Protein AF-A0A6A5AQM8-F1 (afdb_monomer)

pLDDT: mean 71.81, std 17.39, range [34.72, 94.75]

Sequence (211 aa):
MRTEHDVWDELRQCVAFFDLRGITDEDVEDILSQKFQMLNAGHKDETYNCLDVLPTARLERTASCFTSVLKLIQKNPSKSNIFWETLSGAIDERVMHRTILATLDLCMSKVSALAKVDGSTPTDAQSPLSKGLLAANIYLMWLHVPGGSAYSVFMPFVYQDALWVLLGWAKFMYAPVLDELASTSAGRSGQTKRKQAKASTTRVLSTELAT

Mean predicted aligned error: 13.09 Å

Secondary structure (DSSP, 8-state):
---HHHHHHHHHHHHHTT--TT--HHHHHHHHHHTTTSS-HHHHHHHHHHHHHS-HHHHHHHHHHHHHHHHHHHH-GGGHHHHHHHHHSSS-HHHHHHHHHHHHHHHHHHHHHHHHHSSS---STTSHHHHHHHHHHHHHHHHTS-STTHHHH--HHHHHHHHHHHHHHHHHHHHHHHHHHHHHHHTTS----------------------

Radius of gyration: 24.9 Å; Cα contacts (8 Å, |Δi|>4): 175; chains: 1; bounding box: 83×53×54 Å

InterPro domains:
  IPR060186 Condensin-2 complex subunit D3-like, N-terminal domain [PF26777] (66-172)

Organism: Aphanomyces astaci (NCBI:txid112090)

Structure (mmCIF, N/CA/C/O backbone):
data_AF-A0A6A5AQM8-F1
#
_entry.id   AF-A0A6A5AQM8-F1
#
loop_
_atom_site.group_PDB
_atom_site.id
_atom_site.type_symbol
_atom_site.label_atom_id
_atom_site.label_alt_id
_atom_site.label_comp_id
_atom_site.label_asym_id
_atom_site.label_entity_id
_atom_site.label_seq_id
_atom_site.pdbx_PDB_ins_code
_atom_site.Cartn_x
_atom_site.Cartn_y
_atom_site.Cartn_z
_atom_site.occupancy
_atom_site.B_iso_or_equiv
_atom_site.auth_seq_id
_atom_site.auth_comp_id
_atom_site.auth_asym_id
_atom_site.auth_atom_id
_atom_site.pdbx_PDB_model_num
ATOM 1 N N . MET A 1 1 ? -23.853 10.575 4.528 1.00 53.88 1 MET A N 1
ATOM 2 C CA . MET A 1 1 ? -22.697 10.574 5.454 1.00 53.88 1 MET A CA 1
ATOM 3 C C . MET A 1 1 ? -22.392 9.124 5.779 1.00 53.88 1 MET A C 1
ATOM 5 O O . MET A 1 1 ? -23.324 8.444 6.180 1.00 53.88 1 MET A O 1
ATOM 9 N N . ARG A 1 2 ? -21.161 8.641 5.563 1.00 67.50 2 ARG A N 1
ATOM 10 C CA . ARG A 1 2 ? -20.752 7.329 6.096 1.00 67.50 2 ARG A CA 1
ATOM 11 C C . ARG A 1 2 ? -20.742 7.404 7.618 1.00 67.50 2 ARG A C 1
ATOM 13 O O . ARG A 1 2 ? -20.259 8.398 8.166 1.00 67.50 2 ARG A O 1
ATOM 20 N N . THR A 1 3 ? -21.298 6.397 8.273 1.00 85.50 3 THR A N 1
ATOM 21 C CA . THR A 1 3 ? -21.219 6.264 9.725 1.00 85.50 3 THR A CA 1
ATOM 22 C C . THR A 1 3 ? -19.831 5.761 10.123 1.00 85.50 3 THR A C 1
ATOM 24 O O . THR A 1 3 ? -19.076 5.254 9.296 1.00 85.50 3 THR A O 1
ATOM 27 N N . GLU A 1 4 ? -19.460 5.930 11.392 1.00 87.19 4 GLU A N 1
ATOM 28 C CA . GLU A 1 4 ? -18.190 5.406 11.910 1.00 87.19 4 GLU A CA 1
ATOM 29 C C . GLU A 1 4 ? -18.099 3.880 11.747 1.00 87.19 4 GLU A C 1
ATOM 31 O O . GLU A 1 4 ? -17.051 3.364 11.371 1.00 87.19 4 GLU A O 1
ATOM 36 N N . HIS A 1 5 ? -19.213 3.176 11.961 1.00 88.00 5 HIS A N 1
ATOM 37 C CA . HIS A 1 5 ? -19.309 1.728 11.793 1.00 88.00 5 HIS A CA 1
ATOM 38 C C . HIS A 1 5 ? -18.990 1.293 10.354 1.00 88.00 5 HIS A C 1
ATOM 40 O O . HIS A 1 5 ? -18.171 0.397 10.160 1.00 88.00 5 HIS A O 1
ATOM 46 N N . ASP A 1 6 ? -19.524 2.014 9.358 1.00 90.69 6 ASP A N 1
ATOM 47 C CA . ASP A 1 6 ? -19.287 1.724 7.937 1.00 90.69 6 ASP A CA 1
ATOM 48 C C . ASP A 1 6 ? -17.798 1.795 7.560 1.00 90.69 6 ASP A C 1
ATOM 50 O O . ASP A 1 6 ? -17.342 1.064 6.683 1.00 90.69 6 ASP A O 1
ATOM 54 N N . VAL A 1 7 ? -17.028 2.686 8.200 1.00 91.31 7 VAL A N 1
ATOM 55 C CA . VAL A 1 7 ? -15.591 2.850 7.920 1.00 91.31 7 VAL A CA 1
ATOM 56 C C . VAL A 1 7 ? -14.794 1.646 8.420 1.00 91.31 7 VAL A C 1
ATOM 58 O O . VAL A 1 7 ? -13.892 1.177 7.728 1.00 91.31 7 VAL A O 1
ATOM 61 N N . TRP A 1 8 ? -15.128 1.122 9.599 1.00 90.81 8 TRP A N 1
ATOM 62 C CA . TRP A 1 8 ? -14.450 -0.047 10.161 1.00 90.81 8 TRP A CA 1
ATOM 63 C C . TRP A 1 8 ? -14.809 -1.338 9.421 1.00 90.81 8 TRP A C 1
ATOM 65 O O . TRP A 1 8 ? -13.937 -2.175 9.187 1.00 90.81 8 TRP A O 1
ATOM 75 N N . ASP A 1 9 ? -16.059 -1.482 8.982 1.00 89.88 9 ASP A N 1
ATOM 76 C CA . ASP A 1 9 ? -16.462 -2.614 8.145 1.00 89.88 9 ASP A CA 1
ATOM 77 C C . ASP A 1 9 ? -15.830 -2.557 6.754 1.00 89.88 9 ASP A C 1
ATOM 79 O O . ASP A 1 9 ? -15.407 -3.583 6.217 1.00 89.88 9 ASP A O 1
ATOM 83 N N . GLU A 1 10 ? -15.690 -1.362 6.176 1.00 90.44 10 GLU A N 1
ATOM 84 C CA . GLU A 1 10 ? -14.943 -1.205 4.933 1.00 90.44 10 GLU A CA 1
ATOM 85 C C . GLU A 1 10 ? -13.460 -1.538 5.110 1.00 90.44 10 GLU A C 1
ATOM 87 O O . GLU A 1 10 ? -12.887 -2.166 4.219 1.00 90.44 10 GLU A O 1
ATOM 92 N N . LEU A 1 11 ? -12.847 -1.191 6.248 1.00 89.50 11 LEU A N 1
ATOM 93 C CA . LEU A 1 11 ? -11.464 -1.570 6.543 1.00 89.50 11 LEU A CA 1
ATOM 94 C C . LEU A 1 11 ? -11.308 -3.093 6.546 1.00 89.50 11 LEU A C 1
ATOM 96 O O . LEU A 1 11 ? -10.431 -3.600 5.852 1.00 89.50 11 LEU A O 1
ATOM 100 N N . ARG A 1 12 ? -12.193 -3.825 7.237 1.00 87.38 12 ARG A N 1
ATOM 101 C CA . ARG A 1 12 ? -12.196 -5.302 7.235 1.00 87.38 12 ARG A CA 1
ATOM 102 C C . ARG A 1 12 ? -12.275 -5.870 5.823 1.00 87.38 12 ARG A C 1
ATOM 104 O O . ARG A 1 12 ? -11.511 -6.764 5.475 1.00 87.38 12 ARG A O 1
ATOM 111 N N . GLN A 1 13 ? -13.176 -5.332 5.001 1.00 86.75 13 GLN A N 1
ATOM 112 C CA . GLN A 1 13 ? -13.317 -5.760 3.610 1.00 86.75 13 GLN A CA 1
ATOM 113 C C . GLN A 1 13 ? -12.044 -5.481 2.810 1.00 86.75 13 GLN A C 1
ATOM 115 O O . GLN A 1 13 ? -11.553 -6.376 2.134 1.00 86.75 13 GLN A O 1
ATOM 120 N N . CYS A 1 14 ? -11.498 -4.263 2.896 1.00 87.06 14 CYS A N 1
ATOM 121 C CA . CYS A 1 14 ? -10.281 -3.876 2.182 1.00 87.06 14 CYS A CA 1
ATOM 122 C C . CYS A 1 14 ? -9.107 -4.789 2.541 1.00 87.06 14 CYS A C 1
ATOM 124 O O . CYS A 1 14 ? -8.392 -5.234 1.651 1.00 87.06 14 CYS A O 1
ATOM 126 N N . VAL A 1 15 ? -8.952 -5.098 3.827 1.00 80.56 15 VAL A N 1
ATOM 127 C CA . VAL A 1 15 ? -7.886 -5.950 4.363 1.00 80.56 15 VAL A CA 1
ATOM 128 C C . VAL A 1 15 ? -8.019 -7.392 3.874 1.00 80.56 15 VAL A C 1
ATOM 130 O O . VAL A 1 15 ? -7.047 -7.955 3.381 1.00 80.56 15 VAL A O 1
ATOM 133 N N . ALA A 1 16 ? -9.229 -7.957 3.900 1.00 78.31 16 ALA A N 1
ATOM 134 C CA . ALA A 1 16 ? -9.489 -9.316 3.421 1.00 78.31 16 ALA A CA 1
ATOM 135 C C . ALA A 1 16 ? -9.182 -9.519 1.921 1.00 78.31 16 ALA A C 1
ATOM 137 O O . ALA A 1 16 ? -9.061 -10.653 1.463 1.00 78.31 16 ALA A O 1
ATOM 138 N N . PHE A 1 17 ? -9.060 -8.443 1.133 1.00 73.00 17 PHE A N 1
ATOM 139 C CA . PHE A 1 17 ? -8.720 -8.528 -0.291 1.00 73.00 17 PHE A CA 1
ATOM 140 C C . PHE A 1 17 ? -7.223 -8.600 -0.585 1.00 73.00 17 PHE A C 1
ATOM 142 O O . PHE A 1 17 ? -6.876 -8.928 -1.719 1.00 73.00 1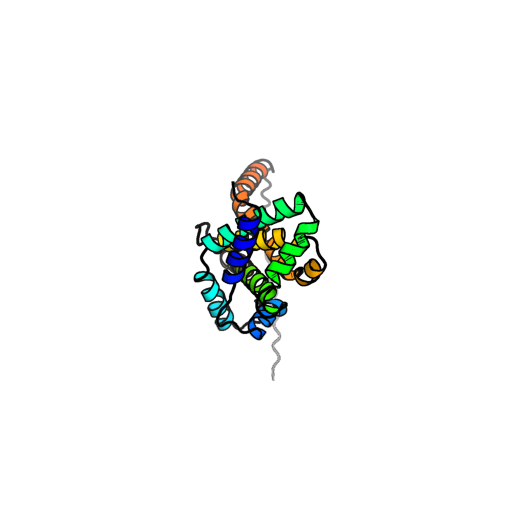7 PHE A O 1
ATOM 149 N N . PHE A 1 18 ? -6.361 -8.292 0.386 1.00 73.31 18 PHE A N 1
ATOM 150 C CA . PHE A 1 18 ? -4.910 -8.445 0.238 1.00 73.31 18 PHE A CA 1
ATOM 151 C C . PHE A 1 18 ? -4.451 -9.894 0.401 1.00 73.31 18 PHE A C 1
ATOM 153 O O . PHE A 1 18 ? -3.261 -10.152 0.349 1.00 73.31 18 PHE A O 1
ATOM 160 N N . ASP A 1 19 ? -5.383 -10.829 0.569 1.00 64.50 19 ASP A N 1
ATOM 161 C CA . ASP A 1 19 ? -5.135 -12.263 0.609 1.00 64.50 19 ASP A CA 1
ATOM 162 C C . ASP A 1 19 ? -4.421 -12.735 -0.672 1.00 64.50 19 ASP A C 1
ATOM 164 O O . ASP A 1 19 ? -5.025 -12.872 -1.744 1.00 64.50 19 ASP A O 1
ATOM 168 N N . LEU A 1 20 ? -3.112 -12.961 -0.550 1.00 62.75 20 LEU A N 1
ATOM 169 C CA . LEU A 1 20 ? -2.244 -13.528 -1.576 1.00 62.75 20 LEU A CA 1
ATOM 170 C C . LEU A 1 20 ? -2.484 -15.044 -1.671 1.00 62.75 20 LEU A C 1
ATOM 172 O O . LEU A 1 20 ? -1.572 -15.840 -1.465 1.00 62.75 20 LEU A O 1
ATOM 176 N N . ARG A 1 21 ? -3.724 -15.473 -1.941 1.00 56.38 21 ARG A N 1
ATOM 177 C CA . ARG A 1 21 ? -4.076 -16.904 -1.970 1.00 56.38 21 ARG A CA 1
ATOM 178 C C . ARG A 1 21 ? -3.141 -17.678 -2.890 1.00 56.38 21 ARG A C 1
ATOM 180 O O . ARG A 1 21 ? -3.080 -17.398 -4.086 1.00 56.38 21 ARG A O 1
ATOM 187 N N . GLY A 1 22 ? -2.485 -18.689 -2.329 1.00 55.34 22 GLY A N 1
ATOM 188 C CA . GLY A 1 22 ? -1.520 -19.532 -3.035 1.00 55.34 22 GLY A CA 1
ATOM 189 C C . GLY A 1 22 ? -0.058 -19.130 -2.832 1.00 55.34 22 GLY A C 1
ATOM 190 O O . GLY A 1 22 ? 0.807 -19.892 -3.245 1.00 55.34 22 GLY A O 1
ATOM 191 N N . ILE A 1 23 ? 0.214 -17.997 -2.177 1.00 62.03 23 ILE A N 1
ATOM 192 C CA . ILE A 1 23 ? 1.541 -17.616 -1.679 1.00 62.03 23 ILE A CA 1
ATOM 193 C C . ILE A 1 23 ? 1.655 -18.131 -0.242 1.00 62.03 23 ILE A C 1
ATOM 195 O O . ILE A 1 23 ? 0.768 -17.882 0.577 1.00 62.03 23 ILE A O 1
ATOM 199 N N . THR A 1 24 ? 2.696 -18.910 0.047 1.00 66.06 24 THR A N 1
ATOM 200 C CA . THR A 1 24 ? 2.913 -19.474 1.386 1.00 66.06 24 THR A CA 1
ATOM 201 C C . THR A 1 24 ? 3.436 -18.409 2.351 1.00 66.06 24 THR A C 1
ATOM 203 O O . THR A 1 24 ? 3.967 -17.381 1.933 1.00 66.06 24 THR A O 1
ATOM 206 N N . ASP A 1 25 ? 3.324 -18.648 3.659 1.00 67.69 25 ASP A N 1
ATOM 207 C CA . ASP A 1 25 ? 3.923 -17.748 4.655 1.00 67.69 25 ASP A CA 1
ATOM 208 C C . ASP A 1 25 ? 5.451 -17.642 4.495 1.00 67.69 25 ASP A C 1
ATOM 210 O O . ASP A 1 25 ? 6.019 -16.584 4.762 1.00 67.69 25 ASP A O 1
ATOM 214 N N . GLU A 1 26 ? 6.104 -18.708 4.015 1.00 69.44 26 GLU A N 1
ATOM 215 C CA . GLU A 1 26 ? 7.532 -18.710 3.673 1.00 69.44 26 GLU A CA 1
ATOM 216 C C . GLU A 1 26 ? 7.818 -17.758 2.506 1.00 69.44 26 GLU A C 1
ATOM 218 O O . GLU A 1 26 ? 8.736 -16.949 2.599 1.00 69.44 26 GLU A O 1
ATOM 223 N N . ASP A 1 27 ? 6.982 -17.758 1.464 1.00 68.38 27 ASP A N 1
ATOM 224 C CA . ASP A 1 27 ? 7.108 -16.824 0.340 1.00 68.38 27 ASP A CA 1
ATOM 225 C C . ASP A 1 27 ? 6.867 -15.370 0.780 1.00 68.38 27 ASP A C 1
ATOM 227 O O . ASP A 1 27 ? 7.559 -14.457 0.334 1.00 68.38 27 ASP A O 1
ATOM 231 N N . VAL A 1 28 ? 5.901 -15.128 1.676 1.00 72.69 28 VAL A N 1
ATOM 232 C CA . VAL A 1 28 ? 5.666 -13.798 2.270 1.00 72.69 28 VAL A CA 1
ATOM 233 C C . VAL A 1 28 ? 6.885 -13.353 3.076 1.00 72.69 28 VAL A C 1
ATOM 235 O O . VAL A 1 28 ? 7.300 -12.195 2.982 1.00 72.69 28 VAL A O 1
ATOM 238 N N . GLU A 1 29 ? 7.479 -14.253 3.859 1.00 72.38 29 GLU A N 1
ATOM 239 C CA . GLU A 1 29 ? 8.695 -13.970 4.615 1.00 72.38 29 GLU A CA 1
ATOM 240 C C . GLU A 1 29 ? 9.891 -13.733 3.689 1.00 72.38 29 GLU A C 1
ATOM 242 O O . GLU A 1 29 ? 10.656 -12.806 3.941 1.00 72.38 29 GLU A O 1
ATOM 247 N N . ASP A 1 30 ? 10.009 -14.460 2.581 1.00 69.19 30 ASP A N 1
ATOM 248 C CA . ASP A 1 30 ? 11.040 -14.256 1.565 1.00 69.19 30 ASP A CA 1
ATOM 249 C C . ASP A 1 30 ? 10.870 -12.932 0.816 1.00 69.19 30 ASP A C 1
ATOM 251 O O . ASP A 1 30 ? 11.853 -12.210 0.627 1.00 69.19 30 ASP A O 1
ATOM 255 N N . ILE A 1 31 ? 9.639 -12.551 0.456 1.00 70.88 31 ILE A N 1
ATOM 256 C CA . ILE A 1 31 ? 9.329 -11.237 -0.128 1.00 70.88 31 ILE A CA 1
ATOM 257 C C . ILE A 1 31 ? 9.796 -10.129 0.821 1.00 70.88 31 ILE A C 1
ATOM 259 O O . ILE A 1 31 ? 10.511 -9.215 0.406 1.00 70.88 31 ILE A O 1
ATOM 263 N N . LEU A 1 32 ? 9.442 -10.239 2.105 1.00 71.00 32 LEU A N 1
ATOM 264 C CA . LEU A 1 32 ? 9.792 -9.246 3.119 1.00 71.00 32 LEU A CA 1
ATOM 265 C C . LEU A 1 32 ? 11.279 -9.299 3.520 1.00 71.00 32 LEU A C 1
ATOM 267 O O . LEU A 1 32 ? 11.834 -8.277 3.907 1.00 71.00 32 LEU A O 1
ATOM 271 N N . SER A 1 33 ? 11.957 -10.444 3.429 1.00 65.81 33 SER A N 1
ATOM 272 C CA . SER A 1 33 ? 13.332 -10.607 3.932 1.00 65.81 33 SER A CA 1
ATOM 273 C C . SER A 1 33 ? 14.399 -10.425 2.862 1.00 65.81 33 SER A C 1
ATOM 275 O O . SER A 1 33 ? 15.464 -9.869 3.140 1.00 65.81 33 SER A O 1
ATOM 277 N N . GLN A 1 34 ? 14.161 -10.898 1.639 1.00 55.75 34 GLN A N 1
ATOM 278 C CA . GLN A 1 34 ? 15.241 -11.058 0.666 1.00 55.75 34 GLN A CA 1
ATOM 279 C C . GLN A 1 34 ? 15.478 -9.826 -0.206 1.00 55.75 34 GLN A C 1
ATOM 281 O O . GLN A 1 34 ? 16.526 -9.744 -0.857 1.00 55.75 34 GLN A O 1
ATOM 286 N N . LYS A 1 35 ? 14.544 -8.858 -0.230 1.00 59.53 35 LYS A N 1
ATOM 287 C CA . LYS A 1 35 ? 14.375 -7.931 -1.360 1.00 59.53 35 LYS A CA 1
ATOM 288 C C . LYS A 1 35 ? 14.227 -8.727 -2.666 1.00 59.53 35 LYS A C 1
ATOM 290 O O . LYS A 1 35 ? 14.854 -9.750 -2.915 1.00 59.53 35 LYS A O 1
ATOM 295 N N . PHE A 1 36 ? 13.509 -8.170 -3.621 1.00 51.06 36 PHE A N 1
ATOM 296 C CA . PHE A 1 36 ? 13.411 -8.675 -4.995 1.00 51.06 36 PHE A CA 1
ATOM 297 C C . PHE A 1 36 ? 14.731 -9.036 -5.728 1.00 51.06 36 PHE A C 1
ATOM 299 O O . PHE A 1 36 ? 14.696 -9.453 -6.885 1.00 51.06 36 PHE A O 1
ATOM 306 N N . GLN A 1 37 ? 15.917 -8.821 -5.151 1.00 48.69 37 GLN A N 1
ATOM 307 C CA . GLN A 1 37 ? 17.212 -9.014 -5.802 1.00 48.69 37 GLN A CA 1
ATOM 308 C C . GLN A 1 37 ? 17.688 -10.470 -5.823 1.00 48.69 37 GLN A C 1
ATOM 310 O O . GLN A 1 37 ? 18.311 -10.848 -6.813 1.00 48.69 37 GLN A O 1
ATOM 315 N N . MET A 1 38 ? 17.350 -11.274 -4.811 1.00 45.38 38 MET A N 1
ATOM 316 C CA . MET A 1 38 ? 17.853 -12.649 -4.653 1.00 45.38 38 MET A CA 1
ATOM 317 C C . MET A 1 38 ? 16.974 -13.727 -5.299 1.00 45.38 38 MET A C 1
ATOM 319 O O . MET A 1 38 ? 17.449 -14.835 -5.535 1.00 45.38 38 MET A O 1
ATOM 323 N N . LEU A 1 39 ? 15.718 -13.408 -5.627 1.00 51.31 39 LEU A N 1
ATOM 324 C CA . LEU A 1 39 ? 14.836 -14.330 -6.341 1.00 51.31 39 LEU A CA 1
ATOM 325 C C . LEU A 1 39 ? 15.381 -14.607 -7.751 1.00 51.31 39 LEU A C 1
ATOM 327 O O . LEU A 1 39 ? 15.857 -13.701 -8.439 1.00 51.31 39 LEU A O 1
ATOM 331 N N . ASN A 1 40 ? 15.290 -15.852 -8.215 1.00 54.06 40 ASN A N 1
ATOM 332 C CA . ASN A 1 40 ? 15.582 -16.181 -9.612 1.00 54.06 40 ASN A CA 1
ATOM 333 C C . ASN A 1 40 ? 14.567 -15.495 -10.544 1.00 54.06 40 ASN A C 1
ATOM 335 O O . ASN A 1 40 ? 13.424 -15.264 -10.156 1.00 54.06 40 ASN A O 1
ATOM 339 N N . ALA A 1 41 ? 14.972 -15.180 -11.779 1.00 58.88 41 ALA A N 1
ATOM 340 C CA . ALA A 1 41 ? 14.156 -14.407 -12.726 1.00 58.88 41 ALA A CA 1
ATOM 341 C C . ALA A 1 41 ? 12.732 -14.971 -12.927 1.00 58.88 41 ALA A C 1
ATOM 343 O O . ALA A 1 41 ? 11.782 -14.199 -12.922 1.00 58.88 41 ALA A O 1
ATOM 344 N N . GLY A 1 42 ? 12.574 -16.301 -12.986 1.00 57.19 42 GLY A N 1
ATOM 345 C CA . GLY A 1 42 ? 11.259 -16.948 -13.115 1.00 57.19 42 GLY A CA 1
ATOM 346 C C . GLY A 1 42 ? 10.315 -16.683 -11.936 1.00 57.19 42 GLY A C 1
ATOM 347 O O . GLY A 1 42 ? 9.156 -16.344 -12.146 1.00 57.19 42 GLY A O 1
ATOM 348 N N . HIS A 1 43 ? 10.823 -16.719 -10.699 1.00 62.19 43 HIS A N 1
ATOM 349 C CA . HIS A 1 43 ? 10.015 -16.413 -9.513 1.00 62.19 43 HIS A CA 1
ATOM 350 C C . HIS A 1 43 ? 9.620 -14.932 -9.452 1.00 62.19 43 HIS A C 1
ATOM 352 O O . HIS A 1 43 ? 8.547 -14.603 -8.952 1.00 62.19 43 HIS A O 1
ATOM 358 N N . LYS A 1 44 ? 10.450 -14.021 -9.986 1.00 64.31 44 LYS A N 1
ATOM 359 C CA . LYS A 1 44 ? 10.088 -12.596 -10.077 1.00 64.31 44 LYS A CA 1
ATOM 360 C C . LYS A 1 44 ? 8.901 -12.389 -11.012 1.00 64.31 44 LYS A C 1
ATOM 362 O O . LYS A 1 44 ? 7.987 -11.655 -10.651 1.00 64.31 44 LYS A O 1
ATOM 367 N N . ASP A 1 45 ? 8.901 -13.050 -12.166 1.00 64.88 45 ASP A N 1
ATOM 368 C CA . ASP A 1 45 ? 7.818 -12.941 -13.146 1.00 64.88 45 ASP A CA 1
ATOM 369 C C . ASP A 1 45 ? 6.509 -13.528 -12.606 1.00 64.88 45 ASP A C 1
ATOM 371 O O . ASP A 1 45 ? 5.468 -12.880 -12.691 1.00 64.88 45 ASP A O 1
ATOM 375 N N . GLU A 1 46 ? 6.551 -14.698 -11.962 1.00 65.06 46 GLU A N 1
ATOM 376 C CA . GLU A 1 46 ? 5.380 -15.298 -11.304 1.00 65.06 46 GLU A CA 1
ATOM 377 C C . GLU A 1 46 ? 4.814 -14.394 -10.204 1.00 65.06 46 GLU A C 1
ATOM 379 O O . GLU A 1 46 ? 3.611 -14.125 -10.168 1.00 65.06 46 GLU A O 1
ATOM 384 N N . THR A 1 47 ? 5.688 -13.834 -9.368 1.00 66.50 47 THR A N 1
ATOM 385 C CA . THR A 1 47 ? 5.289 -12.916 -8.295 1.00 66.50 47 THR A CA 1
ATOM 386 C C . THR A 1 47 ? 4.694 -11.617 -8.852 1.00 66.50 47 THR A C 1
ATOM 388 O O . THR A 1 47 ? 3.709 -11.095 -8.324 1.00 66.50 47 THR A O 1
ATOM 391 N N . TYR A 1 48 ? 5.235 -11.087 -9.954 1.00 69.62 48 TYR A N 1
ATOM 392 C CA . TYR A 1 48 ? 4.682 -9.903 -10.615 1.00 69.62 48 TYR A CA 1
ATOM 393 C C . TYR A 1 48 ? 3.378 -10.179 -11.369 1.00 69.62 48 TYR A C 1
ATOM 395 O O . TYR A 1 48 ? 2.537 -9.277 -11.430 1.00 69.62 48 TYR A O 1
ATOM 403 N N . ASN A 1 49 ? 3.170 -11.389 -11.892 1.00 70.06 49 ASN A N 1
ATOM 404 C CA . ASN A 1 49 ? 1.916 -11.786 -12.537 1.00 70.06 49 ASN A CA 1
ATOM 405 C C . ASN A 1 49 ? 0.743 -11.736 -11.547 1.00 70.06 49 ASN A C 1
ATOM 407 O O . ASN A 1 49 ? -0.353 -11.300 -11.905 1.00 70.06 49 ASN A O 1
ATOM 411 N N . CYS A 1 50 ? 0.978 -12.078 -10.277 1.00 66.81 50 CYS A N 1
ATOM 412 C CA . CYS A 1 50 ? -0.019 -11.925 -9.214 1.00 66.81 50 CYS A CA 1
ATOM 413 C C . CYS A 1 50 ? -0.484 -10.463 -9.051 1.00 66.81 50 CYS A C 1
ATOM 415 O O . CYS A 1 50 ? -1.659 -10.206 -8.779 1.00 66.81 50 CYS A O 1
ATOM 417 N N . LEU A 1 51 ? 0.400 -9.484 -9.280 1.00 69.69 51 LEU A N 1
ATOM 418 C CA . LEU A 1 51 ? 0.053 -8.058 -9.214 1.00 69.69 51 LEU A CA 1
ATOM 419 C C . LEU A 1 51 ? -0.753 -7.570 -10.416 1.00 69.69 51 LEU A C 1
ATOM 421 O O . LEU A 1 51 ? -1.494 -6.590 -10.303 1.00 69.69 51 LEU A O 1
ATOM 425 N N . ASP A 1 52 ? -0.616 -8.213 -11.572 1.00 68.50 52 ASP A N 1
ATOM 426 C CA . ASP A 1 52 ? -1.411 -7.853 -12.748 1.00 68.50 52 ASP A CA 1
ATOM 427 C C . ASP A 1 52 ? -2.879 -8.244 -12.555 1.00 68.50 52 ASP A C 1
ATOM 429 O O . ASP A 1 52 ? -3.772 -7.508 -12.979 1.00 68.50 52 ASP A O 1
ATOM 433 N N . VAL A 1 53 ? -3.132 -9.303 -11.779 1.00 70.75 53 VAL A N 1
ATOM 434 C CA . VAL A 1 53 ? -4.474 -9.705 -11.335 1.00 70.75 53 VAL A CA 1
ATOM 435 C C . VAL A 1 53 ? -5.046 -8.755 -10.272 1.00 70.75 53 VAL A C 1
ATOM 437 O O . VAL A 1 53 ? -6.267 -8.630 -10.165 1.00 70.75 53 VAL A O 1
ATOM 440 N N . LEU A 1 54 ? -4.204 -8.044 -9.507 1.00 77.38 54 LEU A N 1
ATOM 441 C CA . LEU A 1 54 ? -4.648 -7.074 -8.500 1.00 77.38 54 LEU A CA 1
ATOM 442 C C . LEU A 1 54 ? -5.230 -5.812 -9.173 1.00 77.38 54 LEU A C 1
ATOM 444 O O . LEU A 1 54 ? -4.474 -5.026 -9.754 1.00 77.38 54 LEU A O 1
ATOM 448 N N . PRO A 1 55 ? -6.547 -5.542 -9.080 1.00 81.75 55 PRO A N 1
ATOM 449 C CA . PRO A 1 55 ? -7.146 -4.399 -9.765 1.00 81.75 55 PRO A CA 1
ATOM 450 C C . PRO A 1 55 ? -6.791 -3.072 -9.080 1.00 81.75 55 PRO A C 1
ATOM 452 O O . PRO A 1 55 ? -6.973 -2.944 -7.867 1.00 81.75 55 PRO A O 1
ATOM 455 N N . THR A 1 56 ? -6.402 -2.046 -9.849 1.00 84.00 56 THR A N 1
ATOM 456 C CA . THR A 1 56 ? -6.093 -0.700 -9.314 1.00 84.00 56 THR A CA 1
ATOM 457 C C . THR A 1 56 ? -7.233 -0.124 -8.470 1.00 84.00 56 THR A C 1
ATOM 459 O O . THR A 1 56 ? -6.989 0.397 -7.386 1.00 84.00 56 THR A O 1
ATOM 462 N N . ALA A 1 57 ? -8.488 -0.312 -8.893 1.00 85.81 57 ALA A N 1
ATOM 463 C CA . ALA A 1 57 ? -9.669 0.155 -8.161 1.00 85.81 57 ALA A CA 1
ATOM 464 C C . ALA A 1 57 ? -9.744 -0.371 -6.713 1.00 85.81 57 ALA A C 1
ATOM 466 O O . ALA A 1 57 ? -10.327 0.270 -5.837 1.00 85.81 57 ALA A O 1
ATOM 467 N N . ARG A 1 58 ? -9.142 -1.537 -6.430 1.00 84.81 58 ARG A N 1
ATOM 468 C CA . ARG A 1 58 ? -9.057 -2.057 -5.059 1.00 84.81 58 ARG A CA 1
ATOM 469 C C . ARG A 1 58 ? -8.063 -1.263 -4.223 1.00 84.81 58 ARG A C 1
ATOM 471 O O . ARG A 1 58 ? -8.395 -0.894 -3.103 1.00 84.81 58 ARG A O 1
ATOM 478 N N . LEU A 1 59 ? -6.890 -0.953 -4.774 1.00 88.50 59 LEU A N 1
ATOM 479 C CA . LEU A 1 59 ? -5.899 -0.104 -4.110 1.00 88.50 59 LEU A CA 1
ATOM 480 C C . LEU A 1 59 ? -6.455 1.308 -3.865 1.00 88.50 59 LEU A C 1
ATOM 482 O O . LEU A 1 59 ? -6.275 1.853 -2.780 1.00 88.50 59 LEU A O 1
ATOM 486 N N . GLU A 1 60 ? -7.205 1.872 -4.815 1.00 91.00 60 GLU A N 1
ATOM 487 C CA . GLU A 1 60 ? -7.892 3.163 -4.644 1.00 91.00 60 GLU A CA 1
ATOM 488 C C . GLU A 1 60 ? -8.901 3.128 -3.492 1.00 91.00 60 GLU A C 1
ATOM 490 O O . GLU A 1 60 ? -8.910 4.015 -2.630 1.00 91.00 60 GLU A O 1
ATOM 495 N N . ARG A 1 61 ? -9.728 2.075 -3.438 1.00 91.31 61 ARG A N 1
ATOM 496 C CA . ARG A 1 61 ? -10.693 1.879 -2.353 1.00 91.31 61 ARG A CA 1
ATOM 497 C C . ARG A 1 61 ? -9.991 1.750 -1.001 1.00 91.31 61 ARG A C 1
ATOM 499 O O . ARG A 1 61 ? -10.393 2.427 -0.055 1.00 91.31 61 ARG A O 1
ATOM 506 N N . THR A 1 62 ? -8.921 0.959 -0.919 1.00 91.25 62 THR A N 1
ATOM 507 C CA . THR A 1 62 ? -8.122 0.814 0.305 1.00 91.25 62 THR A CA 1
ATOM 508 C C . THR A 1 62 ? -7.503 2.143 0.729 1.00 91.25 62 THR A C 1
ATOM 510 O O . THR A 1 62 ? -7.615 2.517 1.895 1.00 91.25 62 THR A O 1
ATOM 513 N N . ALA A 1 63 ? -6.914 2.905 -0.195 1.00 92.75 63 ALA A N 1
ATOM 514 C CA . ALA A 1 63 ? -6.331 4.211 0.109 1.00 92.75 63 ALA A CA 1
ATOM 515 C C . ALA A 1 63 ? -7.382 5.200 0.655 1.00 92.75 63 ALA A C 1
ATOM 517 O O . ALA A 1 63 ? -7.143 5.894 1.649 1.00 92.75 63 ALA A O 1
ATOM 518 N N . SER A 1 64 ? -8.577 5.226 0.057 1.00 93.62 64 SER A N 1
ATOM 519 C CA . SER A 1 64 ? -9.705 6.038 0.535 1.00 93.62 64 SER A CA 1
ATOM 520 C C . SER A 1 64 ? -10.186 5.607 1.929 1.00 93.62 64 SER A C 1
ATOM 522 O O . SER A 1 64 ? -10.458 6.446 2.800 1.00 93.62 64 SER A O 1
ATOM 524 N N . CYS A 1 65 ? -10.228 4.295 2.178 1.00 92.94 65 CYS A N 1
ATOM 525 C CA . CYS A 1 65 ? -10.567 3.730 3.479 1.00 92.94 65 CYS A CA 1
ATOM 526 C C . CYS A 1 65 ? -9.541 4.131 4.551 1.00 92.94 65 CYS A C 1
ATOM 528 O O . CYS A 1 65 ? -9.924 4.690 5.578 1.00 92.94 65 CYS A O 1
ATOM 530 N N . PHE A 1 66 ? -8.241 3.947 4.294 1.00 92.44 66 PHE A N 1
ATOM 531 C CA . PHE A 1 66 ? -7.160 4.347 5.207 1.00 92.44 66 PHE A CA 1
ATOM 532 C C . PHE A 1 66 ? -7.187 5.851 5.504 1.00 92.44 66 PHE A C 1
ATOM 534 O O . PHE A 1 66 ? -7.054 6.255 6.657 1.00 92.44 66 PHE A O 1
ATOM 541 N N . THR A 1 67 ? -7.469 6.685 4.499 1.00 94.75 67 THR A N 1
ATOM 542 C CA . THR A 1 67 ? -7.661 8.132 4.693 1.00 94.75 67 THR A CA 1
ATOM 543 C C . THR A 1 67 ? -8.815 8.422 5.658 1.00 94.75 67 THR A C 1
ATOM 545 O O . THR A 1 67 ? -8.717 9.293 6.525 1.00 94.75 67 THR A O 1
ATOM 548 N N . SER A 1 68 ? -9.933 7.707 5.512 1.00 94.69 68 SER A N 1
ATOM 549 C CA . SER A 1 68 ? -11.113 7.870 6.369 1.00 94.69 68 SER A CA 1
ATOM 550 C C . SER A 1 68 ? -10.833 7.421 7.803 1.00 94.69 68 SER A C 1
ATOM 552 O O . SER A 1 68 ? -11.182 8.134 8.744 1.00 94.69 68 SER A O 1
ATOM 554 N N . VAL A 1 69 ? -10.136 6.295 7.969 1.00 93.81 69 VAL A N 1
ATOM 555 C CA . VAL A 1 69 ? -9.674 5.785 9.266 1.00 93.81 69 VAL A CA 1
ATOM 556 C C . VAL A 1 69 ? -8.733 6.780 9.943 1.00 93.81 69 VAL A C 1
ATOM 558 O O . VAL A 1 69 ? -8.964 7.150 11.093 1.00 93.81 69 VAL A O 1
ATOM 561 N N . LEU A 1 70 ? -7.719 7.285 9.237 1.00 93.38 70 LEU A N 1
ATOM 562 C CA . LEU A 1 70 ? -6.791 8.270 9.792 1.00 93.38 70 LEU A CA 1
ATOM 563 C C . LEU A 1 70 ? -7.509 9.532 10.264 1.00 93.38 70 LEU A C 1
ATOM 565 O O . LEU A 1 70 ? -7.208 10.030 11.343 1.00 93.38 70 LEU A O 1
ATOM 569 N N . LYS A 1 71 ? -8.508 10.021 9.520 1.00 94.50 71 LYS A N 1
ATOM 570 C CA . LYS A 1 71 ? -9.335 11.159 9.959 1.00 94.50 71 LYS A CA 1
ATOM 571 C C . LYS A 1 71 ? -10.101 10.862 11.250 1.00 94.50 71 LYS A C 1
ATOM 573 O O . LYS A 1 71 ? -10.283 11.766 12.064 1.00 94.50 71 LYS A O 1
ATOM 578 N N . LEU A 1 72 ? -10.573 9.629 11.447 1.00 94.06 72 LEU A N 1
ATOM 579 C CA . LEU A 1 72 ? -11.226 9.222 12.695 1.00 94.06 72 LEU A CA 1
ATOM 580 C C . LEU A 1 72 ? -10.230 9.171 13.857 1.00 94.06 72 LEU A C 1
ATOM 582 O O . LEU A 1 72 ? -10.541 9.675 14.935 1.00 94.06 72 LEU A O 1
ATOM 586 N N . ILE A 1 73 ? -9.036 8.625 13.628 1.00 93.88 73 ILE A N 1
ATOM 587 C CA . ILE A 1 73 ? -7.965 8.533 14.629 1.00 93.88 73 ILE A CA 1
ATOM 588 C C . ILE A 1 73 ? -7.439 9.924 15.001 1.00 93.88 73 ILE A C 1
ATOM 590 O O . ILE A 1 73 ? -7.266 10.221 16.176 1.00 93.88 73 ILE A O 1
ATOM 594 N N . GLN A 1 74 ? -7.260 10.824 14.034 1.00 92.94 74 GLN A N 1
ATOM 595 C CA . GLN A 1 74 ? -6.872 12.215 14.295 1.00 92.94 74 GLN A CA 1
ATOM 596 C C . GLN A 1 74 ? -7.892 12.946 15.178 1.00 92.94 74 GLN A C 1
ATOM 598 O O . GLN A 1 74 ? -7.512 13.760 16.015 1.00 92.94 74 GLN A O 1
ATOM 603 N N . LYS A 1 75 ? -9.190 12.652 15.010 1.00 94.00 75 LYS A N 1
ATOM 604 C CA . LYS A 1 75 ? -10.258 13.205 15.859 1.00 94.00 75 LYS A CA 1
ATOM 605 C C . LYS A 1 75 ? -10.317 12.552 17.236 1.00 94.00 75 LYS A C 1
ATOM 607 O O . LYS A 1 75 ? -10.691 13.212 18.199 1.00 94.00 75 LYS A O 1
ATOM 612 N N . ASN A 1 76 ? -10.014 11.261 17.325 1.00 93.19 76 ASN A N 1
ATOM 613 C CA . ASN A 1 76 ? -9.990 10.520 18.577 1.00 93.19 76 ASN A CA 1
ATOM 614 C C . ASN A 1 76 ? -8.870 9.461 18.548 1.00 93.19 76 ASN A C 1
ATOM 616 O O . ASN A 1 76 ? -9.092 8.362 18.029 1.00 93.19 76 ASN A O 1
ATOM 620 N N . PRO A 1 77 ? -7.688 9.769 19.119 1.00 91.94 77 PRO A N 1
ATOM 621 C CA . PRO A 1 77 ? -6.513 8.904 19.033 1.00 91.94 77 PRO A CA 1
ATOM 622 C C . PRO A 1 77 ? -6.702 7.495 19.602 1.00 91.94 77 PRO A C 1
ATOM 624 O O . PRO A 1 77 ? -6.052 6.572 19.122 1.00 91.94 77 PRO A O 1
ATOM 627 N N . SER A 1 78 ? -7.613 7.286 20.563 1.00 91.62 78 SER A N 1
ATOM 628 C CA . SER A 1 78 ? -7.857 5.952 21.142 1.00 91.62 78 SER A CA 1
ATOM 629 C C . SER A 1 78 ? -8.427 4.947 20.136 1.00 91.62 78 SER A C 1
ATOM 631 O O . SER A 1 78 ? -8.318 3.738 20.333 1.00 91.62 78 SER A O 1
ATOM 633 N N . LYS A 1 79 ? -8.984 5.435 19.022 1.00 92.38 79 LYS A N 1
ATOM 634 C CA . LYS A 1 79 ? -9.484 4.607 17.922 1.00 92.38 79 LYS A CA 1
ATOM 635 C C . LYS A 1 79 ? -8.392 3.848 17.177 1.00 92.38 79 LYS A C 1
ATOM 637 O O . LYS A 1 79 ? -8.716 2.945 16.410 1.00 92.38 79 LYS A O 1
ATOM 642 N N . SER A 1 80 ? -7.118 4.182 17.377 1.00 91.38 80 SER A N 1
ATOM 643 C CA . SER A 1 80 ? -6.043 3.397 16.779 1.00 91.38 80 SER A CA 1
ATOM 644 C C . SER A 1 80 ? -6.036 1.951 17.283 1.00 91.38 80 SER A C 1
ATOM 646 O O . SER A 1 80 ? -5.702 1.057 16.516 1.00 91.38 80 SER A O 1
ATOM 648 N N . ASN A 1 81 ? -6.508 1.694 18.508 1.00 89.44 81 ASN A N 1
ATOM 649 C CA . ASN A 1 81 ? -6.676 0.332 19.020 1.00 89.44 81 ASN A CA 1
ATOM 650 C C . ASN A 1 81 ? -7.655 -0.477 18.157 1.00 89.44 81 ASN A C 1
ATOM 652 O O . ASN A 1 81 ? -7.337 -1.595 17.776 1.00 89.44 81 ASN A O 1
ATOM 656 N N . ILE A 1 82 ? -8.780 0.122 17.748 1.00 89.62 82 ILE A N 1
ATOM 657 C CA . ILE A 1 82 ? -9.779 -0.525 16.880 1.00 89.62 82 ILE A CA 1
ATOM 658 C C . ILE A 1 82 ? -9.180 -0.845 15.507 1.00 89.62 82 ILE A C 1
ATOM 660 O O . ILE A 1 82 ? -9.458 -1.897 14.934 1.00 89.62 82 ILE A O 1
ATOM 664 N N . PHE A 1 83 ? -8.340 0.046 14.971 1.00 90.31 83 PHE A N 1
ATOM 665 C CA . PHE A 1 83 ? -7.618 -0.212 13.726 1.00 90.31 83 PHE A CA 1
ATOM 666 C C . PHE A 1 83 ? -6.703 -1.434 13.849 1.00 90.31 83 PHE A C 1
ATOM 668 O O . PHE A 1 83 ? -6.774 -2.335 13.013 1.00 90.31 83 PHE A O 1
ATOM 675 N N . TRP A 1 84 ? -5.883 -1.488 14.902 1.00 86.94 84 TRP A N 1
ATOM 676 C CA . TRP A 1 84 ? -4.967 -2.606 15.131 1.00 86.94 84 TRP A CA 1
ATOM 677 C C . TRP A 1 84 ? -5.717 -3.913 15.406 1.00 86.94 84 TRP A C 1
ATOM 679 O O . TRP A 1 84 ? -5.378 -4.926 14.808 1.00 86.94 84 TRP A O 1
ATOM 689 N N . GLU A 1 85 ? -6.788 -3.884 16.200 1.00 85.69 85 GLU A N 1
ATOM 690 C CA . GLU A 1 85 ? -7.684 -5.030 16.412 1.00 85.69 85 GLU A CA 1
ATOM 691 C C . GLU A 1 85 ? -8.313 -5.514 15.101 1.00 85.69 85 GLU A C 1
ATOM 693 O O . GLU A 1 85 ? -8.378 -6.713 14.843 1.00 85.69 85 GLU A O 1
ATOM 698 N N . THR A 1 86 ? -8.740 -4.589 14.237 1.00 84.00 86 THR A N 1
ATOM 699 C CA . THR A 1 86 ? -9.338 -4.922 12.937 1.00 84.00 86 THR A CA 1
ATOM 700 C C . THR A 1 86 ? -8.344 -5.629 12.022 1.00 84.00 86 THR A C 1
ATOM 702 O O . THR A 1 86 ? -8.715 -6.565 11.317 1.00 84.00 86 THR A O 1
ATOM 705 N N . LEU A 1 87 ? -7.082 -5.207 12.044 1.00 79.25 87 LEU A N 1
ATOM 706 C CA . LEU A 1 87 ? -6.025 -5.838 11.265 1.00 79.25 87 LEU A CA 1
ATOM 707 C C . LEU A 1 87 ? -5.473 -7.126 11.902 1.00 79.25 87 LEU A C 1
ATOM 709 O O . LEU A 1 87 ? -4.863 -7.928 11.206 1.00 79.25 87 LEU A O 1
ATOM 713 N N . SER A 1 88 ? -5.670 -7.339 13.201 1.00 74.12 88 SER A N 1
ATOM 714 C CA . SER A 1 88 ? -5.299 -8.583 13.895 1.00 74.12 88 SER A CA 1
ATOM 715 C C . SER A 1 88 ? -6.422 -9.633 13.890 1.00 74.12 88 SER A C 1
ATOM 717 O O . SER A 1 88 ? -6.196 -10.791 14.226 1.00 74.12 88 SER A O 1
ATOM 719 N N . GLY A 1 89 ? -7.644 -9.244 13.512 1.00 61.31 89 GLY A N 1
ATOM 720 C CA . GLY A 1 89 ? -8.878 -10.002 13.735 1.00 61.31 89 GLY A CA 1
ATOM 721 C C . GLY A 1 89 ? -9.197 -11.159 12.781 1.00 61.31 89 GLY A C 1
ATOM 722 O O . GLY A 1 89 ? -10.341 -11.611 12.775 1.00 61.31 89 GLY A O 1
ATOM 723 N N . ALA A 1 90 ? -8.257 -11.663 11.980 1.00 49.69 90 ALA A N 1
ATOM 724 C CA . ALA A 1 90 ? -8.499 -12.838 11.144 1.00 49.69 90 ALA A CA 1
ATOM 725 C C . ALA A 1 90 ? -7.244 -13.709 11.054 1.00 49.69 90 ALA A C 1
ATOM 727 O O . ALA A 1 90 ? -6.235 -13.264 10.530 1.00 49.69 90 ALA A O 1
ATOM 728 N N . ILE A 1 91 ? -7.365 -14.933 11.582 1.00 50.91 91 ILE A N 1
ATOM 729 C CA . ILE A 1 91 ? -6.476 -16.090 11.389 1.00 50.91 91 ILE A CA 1
ATOM 730 C C . ILE A 1 91 ? -4.987 -15.711 11.475 1.00 50.91 91 ILE A C 1
ATOM 732 O O . ILE A 1 91 ? -4.337 -15.444 10.475 1.00 50.91 91 ILE A O 1
ATOM 736 N N . ASP A 1 92 ? -4.478 -15.739 12.709 1.00 54.66 92 ASP A N 1
ATOM 737 C CA . ASP A 1 92 ? -3.082 -15.484 13.082 1.00 54.66 92 ASP A CA 1
ATOM 738 C C . ASP A 1 92 ? -2.633 -14.015 12.907 1.00 54.66 92 ASP A C 1
ATOM 740 O O . ASP A 1 92 ? -2.444 -13.503 11.803 1.00 54.66 92 ASP A O 1
ATOM 744 N N . GLU A 1 93 ? -2.435 -13.315 14.035 1.00 53.84 93 GLU A N 1
ATOM 745 C CA . GLU A 1 93 ? -2.104 -11.878 14.102 1.00 53.84 93 GLU A CA 1
ATOM 746 C C . GLU A 1 93 ? -0.905 -11.483 13.227 1.00 53.84 93 GLU A C 1
ATOM 748 O O . GLU A 1 93 ? -0.763 -10.322 12.845 1.00 53.84 93 GLU A O 1
ATOM 753 N N . ARG A 1 94 ? -0.013 -12.431 12.924 1.00 55.41 94 ARG A N 1
ATOM 754 C CA . ARG A 1 94 ? 1.201 -12.188 12.139 1.00 55.41 94 ARG A CA 1
ATOM 755 C C . ARG A 1 94 ? 0.959 -12.262 10.637 1.00 55.41 94 ARG A C 1
ATOM 757 O O . ARG A 1 94 ? 1.645 -11.562 9.898 1.00 55.41 94 ARG A O 1
ATOM 764 N N . VAL A 1 95 ? 0.002 -13.062 10.184 1.00 60.06 95 VAL A N 1
ATOM 765 C CA . VAL A 1 95 ? -0.152 -13.416 8.767 1.00 60.06 95 VAL A CA 1
ATOM 766 C C . VAL A 1 95 ? -0.790 -12.267 7.988 1.00 60.06 95 VAL A C 1
ATOM 768 O O . VAL A 1 95 ? -0.291 -11.863 6.937 1.00 60.06 95 VAL A O 1
ATOM 771 N N . MET A 1 96 ? -1.835 -11.640 8.534 1.00 68.50 96 MET A N 1
ATOM 772 C CA . MET A 1 96 ? -2.618 -10.659 7.775 1.00 68.50 96 MET A CA 1
ATOM 773 C C . MET A 1 96 ? -1.873 -9.338 7.524 1.00 68.50 96 MET A C 1
ATOM 775 O O . MET A 1 96 ? -1.840 -8.853 6.393 1.00 68.50 96 MET A O 1
ATOM 779 N N . HIS A 1 97 ? -1.200 -8.774 8.535 1.00 74.94 97 HIS A N 1
ATOM 780 C CA . HIS A 1 97 ? -0.413 -7.543 8.355 1.00 74.94 97 HIS A CA 1
ATOM 781 C C . HIS A 1 97 ? 0.787 -7.767 7.428 1.00 74.94 97 HIS A C 1
ATOM 783 O O . HIS A 1 97 ? 1.075 -6.916 6.587 1.00 74.94 97 HIS A O 1
ATOM 789 N N . ARG A 1 98 ? 1.461 -8.921 7.540 1.00 77.75 98 ARG A N 1
ATOM 790 C CA . ARG A 1 98 ? 2.580 -9.294 6.660 1.00 77.75 98 ARG A CA 1
ATOM 791 C C . ARG A 1 98 ? 2.131 -9.444 5.212 1.00 77.75 98 ARG A C 1
ATOM 793 O O . ARG A 1 98 ? 2.821 -8.959 4.327 1.00 77.75 98 ARG A O 1
ATOM 800 N N . THR A 1 99 ? 0.959 -10.026 4.974 1.00 79.31 99 THR A N 1
ATOM 801 C CA . THR A 1 99 ? 0.411 -10.203 3.621 1.00 79.31 99 THR A CA 1
ATOM 802 C C . THR A 1 99 ? 0.074 -8.861 2.963 1.00 79.31 99 THR A C 1
ATOM 804 O O . THR A 1 99 ? 0.431 -8.623 1.805 1.00 79.31 99 THR A O 1
ATOM 807 N N . ILE A 1 100 ? -0.551 -7.937 3.708 1.00 85.00 100 ILE A N 1
ATOM 808 C CA . ILE A 1 100 ? -0.780 -6.567 3.221 1.00 85.00 100 ILE A CA 1
ATOM 809 C C . ILE A 1 100 ? 0.564 -5.911 2.908 1.00 85.00 100 ILE A C 1
ATOM 811 O O . ILE A 1 100 ? 0.746 -5.378 1.817 1.00 85.00 100 ILE A O 1
ATOM 815 N N . LEU A 1 101 ? 1.512 -5.971 3.844 1.00 86.44 101 LEU A N 1
ATOM 816 C CA . LEU A 1 101 ? 2.817 -5.338 3.698 1.00 86.44 101 LEU A CA 1
ATOM 817 C C . LEU A 1 101 ? 3.596 -5.886 2.497 1.00 86.44 101 LEU A C 1
ATOM 819 O O . LEU A 1 101 ? 4.103 -5.097 1.706 1.00 86.44 101 LEU A O 1
ATOM 823 N N . ALA A 1 102 ? 3.613 -7.206 2.313 1.00 83.81 102 ALA A N 1
ATOM 824 C CA . ALA A 1 102 ? 4.219 -7.865 1.164 1.00 83.81 102 ALA A CA 1
ATOM 825 C C . ALA A 1 102 ? 3.548 -7.416 -0.137 1.00 83.81 102 ALA A C 1
ATOM 827 O O . ALA A 1 102 ? 4.230 -7.018 -1.072 1.00 83.81 102 ALA A O 1
ATOM 828 N N . THR A 1 103 ? 2.215 -7.365 -0.194 1.00 85.56 103 THR A N 1
ATOM 829 C CA . THR A 1 103 ? 1.506 -6.892 -1.395 1.00 85.56 103 THR A CA 1
ATOM 830 C C . THR A 1 103 ? 1.862 -5.445 -1.748 1.00 85.56 103 THR A C 1
ATOM 832 O O . THR A 1 103 ? 2.059 -5.117 -2.923 1.00 85.56 103 THR A O 1
ATOM 835 N N . LEU A 1 104 ? 1.943 -4.566 -0.742 1.00 89.31 104 LEU A N 1
ATOM 836 C CA . LEU A 1 104 ? 2.340 -3.172 -0.937 1.00 89.31 104 LEU A CA 1
ATOM 837 C C . LEU A 1 104 ? 3.790 -3.083 -1.428 1.00 89.31 104 LEU A C 1
ATOM 839 O O . LEU A 1 104 ? 4.056 -2.366 -2.395 1.00 89.31 104 LEU A O 1
ATOM 843 N N . ASP A 1 105 ? 4.702 -3.834 -0.808 1.00 86.94 105 ASP A N 1
ATOM 844 C CA . ASP A 1 105 ? 6.109 -3.909 -1.202 1.00 86.94 105 ASP A CA 1
ATOM 845 C C . ASP A 1 105 ? 6.276 -4.393 -2.648 1.00 86.94 105 ASP A C 1
ATOM 847 O O . ASP A 1 105 ? 6.957 -3.748 -3.446 1.00 86.94 105 ASP A O 1
ATOM 851 N N . LEU A 1 106 ? 5.562 -5.451 -3.037 1.00 83.12 106 LEU A N 1
ATOM 852 C CA . LEU A 1 106 ? 5.559 -5.976 -4.401 1.00 83.12 106 LEU A CA 1
ATOM 853 C C . LEU A 1 106 ? 5.127 -4.913 -5.429 1.00 83.12 106 LEU A C 1
ATOM 855 O O . LEU A 1 106 ? 5.782 -4.739 -6.464 1.00 83.12 106 LEU A O 1
ATOM 859 N N . CYS A 1 107 ? 4.053 -4.168 -5.137 1.00 86.31 107 CYS A N 1
ATOM 860 C CA . CYS A 1 107 ? 3.569 -3.079 -5.993 1.00 86.31 107 CYS A CA 1
ATOM 861 C C . CYS A 1 107 ? 4.623 -1.980 -6.180 1.00 86.31 107 CYS A C 1
ATOM 863 O O . CYS A 1 107 ? 4.820 -1.499 -7.297 1.00 86.31 107 CYS A O 1
ATOM 865 N N . MET A 1 108 ? 5.309 -1.586 -5.105 1.00 87.44 108 MET A N 1
ATOM 866 C CA . MET A 1 108 ? 6.345 -0.548 -5.149 1.00 87.44 108 MET A CA 1
ATOM 867 C C . MET A 1 108 ? 7.620 -1.046 -5.840 1.00 87.44 108 MET A C 1
ATOM 869 O O . MET A 1 108 ? 8.178 -0.359 -6.697 1.00 87.44 108 MET A O 1
ATOM 873 N N . SER A 1 109 ? 8.031 -2.279 -5.552 1.00 81.50 109 SER A N 1
ATOM 874 C CA . SER A 1 109 ? 9.197 -2.926 -6.149 1.00 81.50 109 SER A CA 1
ATOM 875 C C . SER A 1 109 ? 9.082 -3.068 -7.669 1.00 81.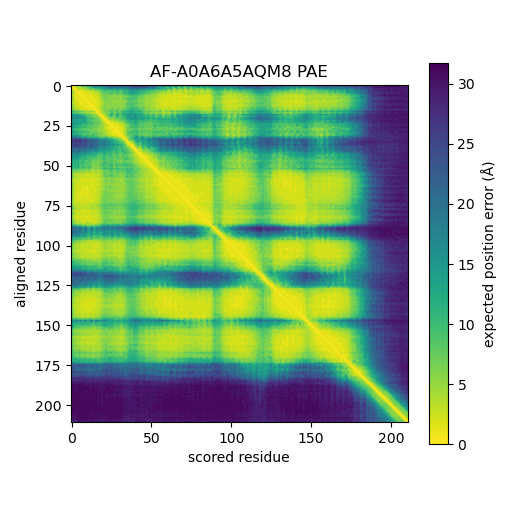50 109 SER A C 1
ATOM 877 O O . SER A 1 109 ? 10.076 -2.850 -8.364 1.00 81.50 109 SER A O 1
ATOM 879 N N . LYS A 1 110 ? 7.887 -3.358 -8.215 1.00 78.00 110 LYS A N 1
ATOM 880 C CA . LYS A 1 110 ? 7.656 -3.400 -9.678 1.00 78.00 110 LYS A CA 1
ATOM 881 C C . LYS A 1 110 ? 7.986 -2.056 -10.332 1.00 78.00 110 LYS A C 1
ATOM 883 O O . LYS A 1 110 ? 8.649 -2.014 -11.366 1.00 78.00 110 LYS A O 1
ATOM 888 N N . VAL A 1 111 ? 7.584 -0.950 -9.706 1.00 77.00 111 VAL A N 1
ATOM 889 C CA . VAL A 1 111 ? 7.890 0.407 -10.188 1.00 77.00 111 VAL A CA 1
ATOM 890 C C . VAL A 1 111 ? 9.382 0.695 -10.103 1.00 77.00 111 VAL A C 1
ATOM 892 O O . VAL A 1 111 ? 9.968 1.164 -11.077 1.00 77.00 111 VAL A O 1
ATOM 895 N N . SER A 1 112 ? 10.011 0.377 -8.971 1.00 70.62 112 SER A N 1
ATOM 896 C CA . SER A 1 112 ? 11.455 0.545 -8.779 1.00 70.62 112 SER A CA 1
ATOM 897 C C . SER A 1 112 ? 12.284 -0.283 -9.768 1.00 70.62 112 SER A C 1
ATOM 899 O O . SER A 1 112 ? 13.363 0.153 -10.173 1.00 70.62 112 SER A O 1
ATOM 901 N N . ALA A 1 113 ? 11.810 -1.469 -10.162 1.00 71.19 113 ALA A N 1
ATOM 902 C CA . ALA A 1 113 ? 12.447 -2.310 -11.171 1.00 71.19 113 ALA A CA 1
ATOM 903 C C . ALA A 1 113 ? 12.291 -1.720 -12.582 1.00 71.19 113 ALA A C 1
ATOM 905 O O . ALA A 1 113 ? 13.292 -1.528 -13.268 1.00 71.19 113 ALA A O 1
ATOM 906 N N . LEU A 1 114 ? 11.072 -1.349 -12.984 1.00 67.62 114 LEU A N 1
ATOM 907 C CA . LEU A 1 114 ? 10.801 -0.763 -14.304 1.00 67.62 114 LEU A CA 1
ATOM 908 C C . LEU A 1 114 ? 11.505 0.582 -14.508 1.00 67.62 114 LEU A C 1
ATOM 910 O O . LEU A 1 114 ? 12.084 0.822 -15.564 1.00 67.62 114 LEU A O 1
ATOM 914 N N . ALA A 1 115 ? 11.555 1.433 -13.479 1.00 64.88 115 ALA A N 1
ATOM 915 C CA . ALA A 1 115 ? 12.270 2.708 -13.533 1.00 64.88 115 ALA A CA 1
ATOM 916 C C . ALA A 1 115 ? 13.776 2.546 -13.819 1.00 64.88 115 ALA A C 1
ATOM 918 O O . ALA A 1 115 ? 14.398 3.460 -14.358 1.00 64.88 115 ALA A O 1
ATOM 919 N N . LYS A 1 116 ? 14.370 1.396 -13.468 1.00 64.94 116 LYS A N 1
ATOM 920 C CA . LYS A 1 116 ? 15.779 1.085 -13.757 1.00 64.94 116 LYS A CA 1
ATOM 921 C C . LYS A 1 116 ? 16.002 0.563 -15.176 1.00 64.94 116 LYS A C 1
ATOM 923 O O . LYS A 1 116 ? 17.120 0.687 -15.664 1.00 64.94 116 LYS A O 1
ATOM 928 N N . VAL A 1 117 ? 14.984 -0.033 -15.799 1.00 61.28 117 VAL A N 1
ATOM 929 C CA . VAL A 1 117 ? 15.094 -0.695 -17.109 1.00 61.28 117 VAL A CA 1
ATOM 930 C C . VAL A 1 117 ? 14.656 0.233 -18.243 1.00 61.28 117 VAL A C 1
ATOM 932 O O . VAL A 1 117 ? 15.412 0.420 -19.190 1.00 61.28 117 VAL A O 1
ATOM 935 N N . ASP A 1 118 ? 13.490 0.872 -18.122 1.00 55.09 118 ASP A N 1
ATOM 936 C CA . ASP A 1 118 ? 12.831 1.531 -19.261 1.00 55.09 118 ASP A CA 1
ATOM 937 C C . ASP A 1 118 ? 12.980 3.059 -19.278 1.00 55.09 118 ASP A C 1
ATOM 939 O O . ASP A 1 118 ? 12.520 3.726 -20.207 1.00 55.09 118 ASP A O 1
ATOM 943 N N . GLY A 1 119 ? 13.591 3.653 -18.245 1.00 53.78 119 GLY A N 1
ATOM 944 C CA . GLY A 1 119 ? 13.816 5.104 -18.138 1.00 53.78 119 GLY A CA 1
ATOM 945 C C . GLY A 1 119 ? 12.543 5.971 -18.119 1.00 53.78 119 GLY A C 1
ATOM 946 O O . GLY A 1 119 ? 12.634 7.184 -17.948 1.00 53.78 119 GLY A O 1
ATOM 947 N N . SER A 1 120 ? 11.362 5.367 -18.267 1.00 51.69 120 SER A N 1
ATOM 948 C CA . SER A 1 120 ? 10.048 5.999 -18.245 1.00 51.69 120 SER A CA 1
ATOM 949 C C . SER A 1 120 ? 9.001 4.989 -17.776 1.00 51.69 120 SER A C 1
ATOM 951 O O . SER A 1 120 ? 9.079 3.801 -18.082 1.00 51.69 120 SER A O 1
ATOM 953 N N . THR A 1 121 ? 8.035 5.450 -16.986 1.00 54.62 121 THR A N 1
ATOM 954 C CA . THR A 1 121 ? 6.957 4.622 -16.440 1.00 54.62 121 THR A CA 1
ATOM 955 C C . THR A 1 121 ? 5.628 4.997 -17.101 1.00 54.62 121 THR A C 1
ATOM 957 O O . THR A 1 121 ? 5.300 6.184 -17.151 1.00 54.62 121 THR A O 1
ATOM 960 N N . PRO A 1 122 ? 4.835 4.027 -17.598 1.00 55.78 122 PRO A N 1
ATOM 961 C CA . PRO A 1 122 ? 3.533 4.322 -18.192 1.00 55.78 122 PRO A CA 1
ATOM 962 C C . PRO A 1 122 ? 2.568 4.937 -17.161 1.00 55.78 122 PRO A C 1
ATOM 964 O O . PRO A 1 122 ? 2.674 4.676 -15.960 1.00 55.78 122 PRO A O 1
ATOM 967 N N . THR A 1 123 ? 1.621 5.757 -17.622 1.00 58.81 123 THR A N 1
ATOM 968 C CA . THR A 1 123 ? 0.708 6.574 -16.789 1.00 58.81 123 THR A CA 1
ATOM 969 C C . THR A 1 123 ? -0.752 6.142 -16.816 1.00 58.81 123 THR A C 1
ATOM 971 O O . THR A 1 123 ? -1.591 6.785 -16.186 1.00 58.81 123 THR A O 1
ATOM 974 N N . ASP A 1 124 ? -1.071 5.056 -17.512 1.00 61.12 124 ASP A N 1
ATOM 975 C CA . ASP A 1 124 ? -2.430 4.525 -17.533 1.00 61.12 124 ASP A CA 1
ATOM 976 C C . ASP A 1 124 ? -2.911 4.147 -16.124 1.00 61.12 124 ASP A C 1
ATOM 978 O O . ASP A 1 124 ? -2.123 3.817 -15.240 1.00 61.12 124 ASP A O 1
ATOM 982 N N . ALA A 1 125 ? -4.226 4.128 -15.897 1.00 53.44 125 ALA A N 1
ATOM 983 C CA . ALA A 1 125 ? -4.793 3.727 -14.602 1.00 53.44 125 ALA A CA 1
ATOM 984 C C . ALA A 1 125 ? -4.398 2.289 -14.190 1.00 53.44 125 ALA A C 1
ATOM 986 O O . ALA A 1 125 ? -4.408 1.945 -13.011 1.00 53.44 125 ALA A O 1
ATOM 987 N N . GLN A 1 126 ? -4.023 1.447 -15.157 1.00 60.59 126 GLN A N 1
ATOM 988 C CA . GLN A 1 126 ? -3.492 0.097 -14.936 1.00 60.59 126 GLN A CA 1
ATOM 989 C C . GLN A 1 126 ? -1.960 0.044 -14.933 1.00 60.59 126 GLN A C 1
ATOM 991 O O . GLN A 1 126 ? -1.382 -1.040 -14.867 1.00 60.59 126 GLN A O 1
ATOM 996 N N . SER A 1 127 ? -1.287 1.191 -15.008 1.00 73.44 127 SER A N 1
ATOM 997 C CA . SER A 1 127 ? 0.160 1.218 -15.051 1.00 73.44 127 SER A CA 1
ATOM 998 C C . SER A 1 127 ? 0.760 0.783 -13.714 1.00 73.44 127 SER A C 1
ATOM 1000 O O . SER A 1 127 ? 0.199 1.056 -12.642 1.00 73.44 127 SER A O 1
ATOM 1002 N N . PRO A 1 128 ? 1.944 0.154 -13.746 1.00 76.38 128 PRO A N 1
ATOM 1003 C CA . PRO A 1 128 ? 2.688 -0.172 -12.540 1.00 76.38 128 PRO A CA 1
ATOM 1004 C C . PRO A 1 128 ? 2.908 1.050 -11.639 1.00 76.38 128 PRO A C 1
ATOM 1006 O O . PRO A 1 128 ? 2.798 0.923 -10.425 1.00 76.38 128 PRO A O 1
ATOM 1009 N N . LEU A 1 129 ? 3.141 2.240 -12.214 1.00 82.06 129 LEU A N 1
ATOM 1010 C CA . LEU A 1 129 ? 3.344 3.479 -11.454 1.00 82.06 129 LEU A CA 1
ATOM 1011 C C . LEU A 1 129 ? 2.108 3.873 -10.641 1.00 82.06 129 LEU A C 1
ATOM 1013 O O . LEU A 1 129 ? 2.247 4.224 -9.472 1.00 82.06 129 LEU A O 1
ATOM 1017 N N . SER A 1 130 ? 0.912 3.788 -11.231 1.00 83.38 130 SER A N 1
ATOM 1018 C CA . SER A 1 130 ? -0.345 4.083 -10.532 1.00 83.38 130 SER A CA 1
ATOM 1019 C C . SER A 1 130 ? -0.541 3.155 -9.327 1.00 83.38 130 SER A C 1
ATOM 1021 O O . SER A 1 130 ? -0.752 3.615 -8.201 1.00 83.38 130 SER A O 1
ATOM 1023 N N . LYS A 1 131 ? -0.364 1.840 -9.532 1.00 86.81 131 LYS A N 1
ATOM 1024 C CA . LYS A 1 131 ? -0.457 0.843 -8.452 1.00 86.81 131 LYS A CA 1
ATOM 1025 C C . LYS A 1 131 ? 0.601 1.074 -7.371 1.00 86.81 131 LYS A C 1
ATOM 1027 O O . LYS A 1 131 ? 0.274 1.054 -6.187 1.00 86.81 131 LYS A O 1
ATOM 1032 N N . GLY A 1 132 ? 1.846 1.344 -7.764 1.00 89.56 132 GLY A N 1
ATOM 1033 C CA . GLY A 1 132 ? 2.932 1.634 -6.831 1.00 89.56 132 GLY A CA 1
ATOM 1034 C C . GLY A 1 132 ? 2.684 2.896 -6.006 1.00 89.56 132 GLY A C 1
ATOM 1035 O O . GLY A 1 132 ? 2.944 2.889 -4.808 1.00 89.56 132 GLY A O 1
ATOM 1036 N N . LEU A 1 133 ? 2.133 3.960 -6.599 1.00 90.38 133 LEU A N 1
ATOM 1037 C CA . LEU A 1 133 ? 1.800 5.195 -5.877 1.00 90.38 133 LEU A CA 1
ATOM 1038 C C . LEU A 1 133 ? 0.688 4.987 -4.855 1.00 90.38 133 LEU A C 1
ATOM 1040 O O . LEU A 1 133 ? 0.784 5.481 -3.731 1.00 90.38 133 LEU A O 1
ATOM 1044 N N . LEU A 1 134 ? -0.355 4.241 -5.222 1.00 92.00 134 LEU A N 1
ATOM 1045 C CA . LEU A 1 134 ? -1.415 3.882 -4.285 1.00 92.00 134 LEU A CA 1
ATOM 1046 C C . LEU A 1 134 ? -0.870 3.015 -3.147 1.00 92.00 134 LEU A C 1
ATOM 1048 O O . LEU A 1 134 ? -1.203 3.266 -1.990 1.00 92.00 134 LEU A O 1
ATOM 1052 N N . ALA A 1 135 ? 0.001 2.052 -3.455 1.00 92.19 135 ALA A N 1
ATOM 1053 C CA . ALA A 1 135 ? 0.642 1.213 -2.451 1.00 92.19 135 ALA A CA 1
ATOM 1054 C C . ALA A 1 135 ? 1.525 2.028 -1.489 1.00 92.19 135 ALA A C 1
ATOM 1056 O O . ALA A 1 135 ? 1.380 1.907 -0.272 1.00 92.19 135 ALA A O 1
ATOM 1057 N N . ALA A 1 136 ? 2.360 2.925 -2.022 1.00 93.12 136 ALA A N 1
ATOM 1058 C CA . ALA A 1 136 ? 3.178 3.840 -1.230 1.00 93.12 136 ALA A CA 1
ATOM 1059 C C . ALA A 1 136 ? 2.315 4.737 -0.332 1.00 93.12 136 ALA A C 1
ATOM 1061 O O . ALA A 1 136 ? 2.618 4.906 0.846 1.00 93.12 136 ALA A O 1
ATOM 1062 N N . ASN A 1 137 ? 1.205 5.268 -0.853 1.00 94.50 137 ASN A N 1
ATOM 1063 C CA . ASN A 1 137 ? 0.275 6.079 -0.073 1.00 94.50 137 ASN A CA 1
ATOM 1064 C C . ASN A 1 137 ? -0.358 5.279 1.079 1.00 94.50 137 ASN A C 1
ATOM 1066 O O . ASN A 1 137 ? -0.373 5.751 2.213 1.00 94.50 137 ASN A O 1
ATOM 1070 N N . ILE A 1 138 ? -0.847 4.061 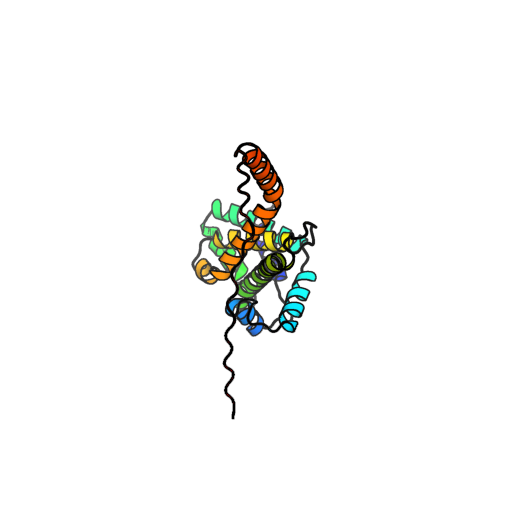0.814 1.00 93.44 138 ILE A N 1
ATOM 1071 C CA . ILE A 1 138 ? -1.411 3.181 1.852 1.00 93.44 138 ILE A CA 1
ATOM 1072 C C . ILE A 1 138 ? -0.368 2.895 2.933 1.00 93.44 138 ILE A C 1
ATOM 1074 O O . ILE A 1 138 ? -0.669 3.065 4.112 1.00 93.44 138 ILE A O 1
ATOM 1078 N N . TYR A 1 139 ? 0.854 2.520 2.545 1.00 93.25 139 TYR A N 1
ATOM 1079 C CA . TYR A 1 139 ? 1.931 2.228 3.489 1.00 93.25 139 TYR A CA 1
ATOM 1080 C C . TYR A 1 139 ? 2.283 3.445 4.356 1.00 93.25 139 TYR A C 1
ATOM 1082 O O . TYR A 1 139 ? 2.319 3.342 5.580 1.00 93.25 139 TYR A O 1
ATOM 1090 N N . LEU A 1 140 ? 2.464 4.624 3.754 1.00 92.88 140 LEU A N 1
ATOM 1091 C CA . LEU A 1 140 ? 2.762 5.849 4.502 1.00 92.88 140 LEU A CA 1
ATOM 1092 C C . LEU A 1 140 ? 1.617 6.238 5.445 1.00 92.88 140 LEU A C 1
ATOM 1094 O O . LEU A 1 140 ? 1.868 6.579 6.598 1.00 92.88 140 LEU A O 1
ATOM 1098 N N . MET A 1 141 ? 0.361 6.131 5.000 1.00 92.62 141 MET A N 1
ATOM 1099 C CA . MET A 1 141 ? -0.808 6.330 5.863 1.00 92.62 141 MET A CA 1
ATOM 1100 C C . MET A 1 141 ? -0.829 5.349 7.035 1.00 92.62 141 MET A C 1
ATOM 1102 O O . MET A 1 141 ? -1.149 5.737 8.157 1.00 92.62 141 MET A O 1
ATOM 1106 N N . TRP A 1 142 ? -0.466 4.092 6.796 1.00 91.19 142 TRP A N 1
ATOM 1107 C CA . TRP A 1 142 ? -0.397 3.078 7.839 1.00 91.19 142 TRP A CA 1
ATOM 1108 C C . TRP A 1 142 ? 0.628 3.439 8.921 1.00 91.19 142 TRP A C 1
ATOM 1110 O O . TRP A 1 142 ? 0.313 3.359 10.107 1.00 91.19 142 TRP A O 1
ATOM 1120 N N . LEU A 1 143 ? 1.806 3.946 8.539 1.00 90.56 143 LEU A N 1
ATOM 1121 C CA . LEU A 1 143 ? 2.833 4.399 9.488 1.00 90.56 143 LEU A CA 1
ATOM 1122 C C . LEU A 1 143 ? 2.376 5.562 10.384 1.00 90.56 143 LEU A C 1
ATOM 1124 O O . LEU A 1 143 ? 2.928 5.757 11.466 1.00 90.56 143 LEU A O 1
ATOM 1128 N N . HIS A 1 144 ? 1.366 6.329 9.966 1.00 90.06 144 HIS A N 1
ATOM 1129 C CA . HIS A 1 144 ? 0.792 7.404 10.777 1.00 90.06 144 HIS A CA 1
ATOM 1130 C C . HIS A 1 144 ? -0.184 6.917 11.856 1.00 90.06 144 HIS A C 1
ATOM 1132 O O . HIS A 1 144 ? -0.623 7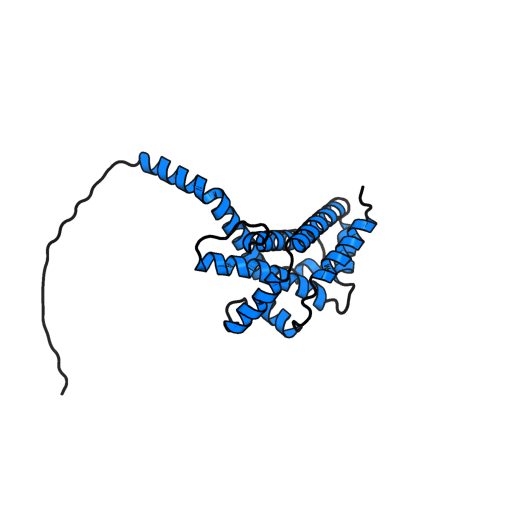.729 12.675 1.00 90.06 144 HIS A O 1
ATOM 1138 N N . VAL A 1 145 ? -0.543 5.630 11.884 1.00 89.31 145 VAL A N 1
ATOM 1139 C CA . VAL A 1 145 ? -1.442 5.090 12.907 1.00 89.31 145 VAL A CA 1
ATOM 1140 C C . VAL A 1 145 ? -0.664 4.812 14.203 1.00 89.31 145 VAL A C 1
ATOM 1142 O O . VAL A 1 145 ? 0.219 3.955 14.214 1.00 89.31 145 VAL A O 1
ATOM 1145 N N . PRO A 1 146 ? -0.975 5.488 15.326 1.00 85.88 146 PRO A N 1
ATOM 1146 C CA . PRO A 1 146 ? -0.259 5.285 16.581 1.00 85.88 146 PRO A CA 1
ATOM 1147 C C . PRO A 1 146 ? -0.587 3.921 17.206 1.00 85.88 146 PRO A C 1
ATOM 1149 O O . PRO A 1 146 ? -1.735 3.480 17.197 1.00 85.88 146 PRO A O 1
ATOM 1152 N N . GLY A 1 147 ? 0.399 3.253 17.801 1.00 79.25 147 GLY A N 1
ATOM 1153 C CA . GLY A 1 147 ? 0.198 2.008 18.550 1.00 79.25 147 GLY A CA 1
ATOM 1154 C C . GLY A 1 147 ? 1.466 1.163 18.650 1.00 79.25 147 GLY A C 1
ATOM 1155 O O . GLY A 1 147 ? 2.420 1.378 17.906 1.00 79.25 147 GLY A O 1
ATOM 1156 N N . GLY A 1 148 ? 1.480 0.195 19.572 1.00 63.28 148 GLY A N 1
ATOM 1157 C CA . GLY A 1 148 ? 2.636 -0.688 19.797 1.00 63.28 148 GLY A CA 1
ATOM 1158 C C . GLY A 1 148 ? 3.018 -1.518 18.565 1.00 63.28 148 GLY A C 1
ATOM 1159 O O . GLY A 1 148 ? 4.200 -1.744 18.320 1.00 63.28 148 GLY A O 1
ATOM 1160 N N . SER A 1 149 ? 2.034 -1.875 17.736 1.00 68.88 149 SER A N 1
ATOM 1161 C CA . SER A 1 149 ? 2.229 -2.622 16.487 1.00 68.88 149 SER A CA 1
ATOM 1162 C C . SER A 1 149 ? 2.742 -1.765 15.321 1.00 68.88 149 SER A C 1
ATOM 1164 O O . SER A 1 149 ? 3.079 -2.298 14.269 1.00 68.88 149 SER A O 1
ATOM 1166 N N . ALA A 1 150 ? 2.874 -0.442 15.474 1.00 67.88 150 ALA A N 1
ATOM 1167 C CA . ALA A 1 150 ? 3.469 0.394 14.426 1.00 67.88 150 ALA A CA 1
ATOM 1168 C C . ALA A 1 150 ? 4.934 -0.003 14.151 1.00 67.88 150 ALA A C 1
ATOM 1170 O O . ALA A 1 150 ? 5.378 -0.007 13.003 1.00 67.88 150 ALA A O 1
ATOM 1171 N N . TYR A 1 151 ? 5.661 -0.428 15.192 1.00 66.06 151 TYR A N 1
ATOM 1172 C CA . TYR A 1 151 ? 7.035 -0.919 15.064 1.00 66.06 151 TYR A CA 1
ATOM 1173 C C . TYR A 1 151 ? 7.139 -2.228 14.277 1.00 66.06 151 TYR A C 1
ATOM 1175 O O . TYR A 1 151 ? 8.157 -2.451 13.632 1.00 66.06 151 TYR A O 1
ATOM 1183 N N . SER A 1 152 ? 6.109 -3.082 14.298 1.00 71.06 152 SER A N 1
ATOM 1184 C CA . SER A 1 152 ? 6.121 -4.336 13.534 1.00 71.06 152 SER A CA 1
ATOM 1185 C C . SER A 1 152 ? 5.807 -4.144 12.051 1.00 71.06 152 SER A C 1
ATOM 1187 O O . SER A 1 152 ? 6.052 -5.050 11.261 1.00 71.06 152 SER A O 1
ATOM 1189 N N . VAL A 1 153 ? 5.266 -2.983 11.671 1.00 79.00 153 VAL A N 1
ATOM 1190 C CA . VAL A 1 153 ? 4.937 -2.649 10.276 1.00 79.00 153 VAL A CA 1
ATOM 1191 C C . VAL A 1 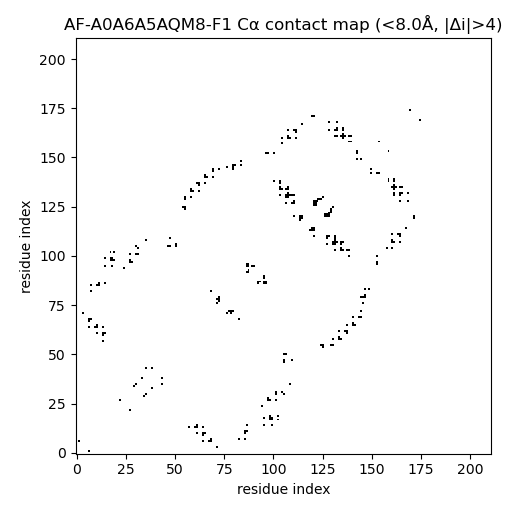153 ? 6.021 -1.783 9.636 1.00 79.00 153 VAL A C 1
ATOM 1193 O O . VAL A 1 153 ? 6.214 -1.835 8.423 1.00 79.00 153 VAL A O 1
ATOM 1196 N N . PHE A 1 154 ? 6.761 -1.001 10.429 1.00 85.62 154 PHE A N 1
ATOM 1197 C CA . PHE A 1 154 ? 7.864 -0.208 9.902 1.00 85.62 154 PHE A CA 1
ATOM 1198 C C . PHE A 1 154 ? 9.021 -1.099 9.439 1.00 85.62 154 PHE A C 1
ATOM 1200 O O . PHE A 1 154 ? 9.801 -1.621 10.235 1.00 85.62 154 PHE A O 1
ATOM 1207 N N . MET A 1 155 ? 9.170 -1.196 8.122 1.00 83.94 155 MET A N 1
ATOM 1208 C CA . MET A 1 155 ? 10.293 -1.856 7.473 1.00 83.94 155 MET A CA 1
ATOM 1209 C C . MET A 1 155 ? 11.115 -0.814 6.699 1.00 83.94 155 MET A C 1
ATOM 1211 O O . MET A 1 155 ? 10.595 -0.206 5.756 1.00 83.94 155 MET A O 1
ATOM 1215 N N . PRO A 1 156 ? 12.393 -0.573 7.068 1.00 85.25 156 PRO A N 1
ATOM 1216 C CA . PRO A 1 156 ? 13.210 0.475 6.451 1.00 85.25 156 PRO A CA 1
ATOM 1217 C C . PRO A 1 156 ? 13.323 0.373 4.927 1.00 85.25 156 PRO A C 1
ATOM 1219 O O . PRO A 1 156 ? 13.365 1.392 4.242 1.00 85.25 156 PRO A O 1
ATOM 1222 N N . PHE A 1 157 ? 13.359 -0.844 4.385 1.00 80.19 157 PHE A N 1
ATOM 1223 C CA . PHE A 1 157 ? 13.450 -1.075 2.944 1.00 80.19 157 PHE A CA 1
ATOM 1224 C C . PHE A 1 157 ? 12.128 -0.785 2.224 1.00 80.19 157 PHE A C 1
ATOM 1226 O O . PHE A 1 157 ? 12.156 -0.055 1.242 1.00 80.19 157 PHE A O 1
ATOM 1233 N N . VAL A 1 158 ? 10.982 -1.222 2.761 1.00 85.25 158 VAL A N 1
ATOM 1234 C CA . VAL A 1 158 ? 9.652 -0.884 2.214 1.00 85.25 158 VAL A CA 1
ATOM 1235 C C . VAL A 1 158 ? 9.447 0.633 2.215 1.00 85.25 158 VAL A C 1
ATOM 1237 O O . VAL A 1 158 ? 8.948 1.221 1.258 1.00 85.25 158 VAL A O 1
ATOM 1240 N N . TYR A 1 159 ? 9.903 1.303 3.278 1.00 88.50 159 TYR A N 1
ATOM 1241 C CA . TYR A 1 159 ? 9.899 2.763 3.350 1.00 88.50 159 TYR A CA 1
ATOM 1242 C C . TYR A 1 159 ? 10.801 3.405 2.295 1.00 88.50 159 TYR A C 1
ATOM 1244 O O . TYR A 1 159 ? 10.405 4.376 1.651 1.00 88.50 159 TYR A O 1
ATOM 1252 N N . GLN A 1 160 ? 11.992 2.850 2.070 1.00 85.62 160 GLN A N 1
ATOM 1253 C CA . GLN A 1 160 ? 12.873 3.295 0.997 1.00 85.62 160 GLN A CA 1
ATOM 1254 C C . GLN A 1 160 ? 12.209 3.147 -0.382 1.00 85.62 160 GLN A C 1
ATOM 1256 O O . GLN A 1 160 ? 12.319 4.061 -1.198 1.00 85.62 160 GLN A O 1
ATOM 1261 N N . ASP A 1 161 ? 11.504 2.045 -0.640 1.00 85.31 161 ASP A N 1
ATOM 1262 C CA . ASP A 1 161 ? 10.797 1.822 -1.904 1.00 85.31 161 ASP A CA 1
ATOM 1263 C C . ASP A 1 161 ? 9.612 2.778 -2.081 1.00 85.31 161 ASP A C 1
ATOM 1265 O O . ASP A 1 161 ? 9.456 3.356 -3.158 1.00 85.31 161 ASP A O 1
ATOM 1269 N N . ALA A 1 162 ? 8.862 3.078 -1.016 1.00 90.00 162 ALA A N 1
ATOM 1270 C CA . ALA A 1 162 ? 7.836 4.123 -1.045 1.00 90.00 162 ALA A CA 1
ATOM 1271 C C . ALA A 1 162 ? 8.418 5.489 -1.455 1.00 90.00 162 ALA A C 1
ATOM 1273 O O . ALA A 1 162 ? 7.855 6.185 -2.304 1.00 90.00 162 ALA A O 1
ATOM 1274 N N . LEU A 1 163 ? 9.581 5.863 -0.909 1.00 88.81 163 LEU A N 1
ATOM 1275 C CA . LEU A 1 163 ? 10.272 7.098 -1.289 1.00 88.81 163 LEU A CA 1
ATOM 1276 C C . LEU A 1 163 ? 10.774 7.069 -2.739 1.00 88.81 163 LEU A C 1
ATOM 1278 O O . LEU A 1 163 ? 10.701 8.090 -3.424 1.00 88.81 163 LEU A O 1
ATOM 1282 N N . TRP A 1 164 ? 11.256 5.925 -3.228 1.00 83.94 164 TRP A N 1
ATOM 1283 C CA . TRP A 1 164 ? 11.668 5.771 -4.626 1.00 83.94 164 TRP A CA 1
ATOM 1284 C C . TRP A 1 164 ? 10.506 5.924 -5.595 1.00 83.94 164 TRP A C 1
ATOM 1286 O O . TRP A 1 164 ? 10.660 6.604 -6.609 1.00 83.94 164 TRP A O 1
ATOM 1296 N N . VAL A 1 165 ? 9.348 5.350 -5.277 1.00 86.44 165 VAL A N 1
ATOM 1297 C CA . VAL A 1 165 ? 8.129 5.508 -6.076 1.00 86.44 165 VAL A CA 1
ATOM 1298 C C . VAL A 1 165 ? 7.710 6.976 -6.131 1.00 86.44 165 VAL A C 1
ATOM 1300 O O . VAL A 1 165 ? 7.459 7.498 -7.218 1.00 86.44 165 VAL A O 1
ATOM 1303 N N . LEU A 1 166 ? 7.695 7.670 -4.988 1.00 87.12 166 LEU A N 1
ATOM 1304 C CA . LEU A 1 166 ? 7.381 9.101 -4.932 1.00 87.12 166 LEU A CA 1
ATOM 1305 C C . LEU A 1 166 ? 8.386 9.944 -5.723 1.00 87.12 166 LEU A C 1
ATOM 1307 O O . LEU A 1 166 ? 7.988 10.848 -6.455 1.00 87.12 166 LEU A O 1
ATOM 1311 N N . LEU A 1 167 ? 9.681 9.638 -5.617 1.00 82.25 167 LEU A N 1
ATOM 1312 C CA . LEU A 1 167 ? 10.722 10.306 -6.392 1.00 82.25 167 LEU A CA 1
ATOM 1313 C C . LEU A 1 167 ? 10.570 10.034 -7.892 1.00 82.25 167 LEU A C 1
ATOM 1315 O O . LEU A 1 167 ? 10.753 10.947 -8.692 1.00 82.25 167 LEU A O 1
ATOM 1319 N N . GLY A 1 168 ? 10.238 8.802 -8.281 1.00 77.19 168 GLY A N 1
ATOM 1320 C CA . GLY A 1 168 ? 9.969 8.421 -9.666 1.00 77.19 168 GLY A CA 1
ATOM 1321 C C . GLY A 1 168 ? 8.780 9.186 -10.239 1.00 77.19 168 GLY A C 1
ATOM 1322 O O . GLY A 1 168 ? 8.886 9.765 -11.317 1.00 77.19 168 GLY A O 1
ATOM 1323 N N . TRP A 1 169 ? 7.689 9.280 -9.480 1.00 84.12 169 TRP A N 1
ATOM 1324 C CA . TRP A 1 169 ? 6.533 10.097 -9.841 1.00 84.12 169 TRP A CA 1
ATOM 1325 C C . TRP A 1 169 ? 6.871 11.586 -9.938 1.00 84.12 169 TRP A C 1
ATOM 1327 O O . TRP A 1 169 ? 6.505 12.226 -10.919 1.00 84.12 169 TRP A O 1
ATOM 1337 N N . ALA A 1 170 ? 7.611 12.139 -8.975 1.00 80.69 170 ALA A N 1
ATOM 1338 C CA . ALA A 1 170 ? 8.022 13.539 -9.010 1.00 80.69 170 ALA A CA 1
ATOM 1339 C C . ALA A 1 170 ? 8.912 13.823 -10.229 1.00 80.69 170 ALA A C 1
ATOM 1341 O O . ALA A 1 170 ? 8.674 14.780 -10.960 1.00 80.69 170 ALA A O 1
ATOM 1342 N N . LYS A 1 171 ? 9.902 12.966 -10.504 1.00 73.94 171 LYS A N 1
ATOM 1343 C CA . LYS A 1 171 ? 10.718 13.070 -11.718 1.00 73.94 171 LYS A CA 1
ATOM 1344 C C . LYS A 1 171 ? 9.851 13.017 -12.965 1.00 73.94 171 LYS A C 1
ATOM 1346 O O . LYS A 1 171 ? 10.043 13.841 -13.837 1.00 73.94 171 LYS A O 1
ATOM 1351 N N . PHE A 1 172 ? 8.876 12.122 -13.035 1.00 71.31 172 PHE A N 1
ATOM 1352 C CA . PHE A 1 172 ? 7.973 12.049 -14.177 1.00 71.31 172 PHE A CA 1
ATOM 1353 C C . PHE A 1 172 ? 7.131 13.329 -14.353 1.00 71.31 172 PHE A C 1
ATOM 1355 O O . PHE A 1 172 ? 7.092 13.900 -15.439 1.00 71.31 172 PHE A O 1
ATOM 1362 N N . MET A 1 173 ? 6.497 13.812 -13.282 1.00 74.19 173 MET A N 1
ATOM 1363 C CA . MET A 1 173 ? 5.623 14.991 -13.321 1.00 74.19 173 MET A CA 1
ATOM 1364 C C . MET A 1 173 ? 6.383 16.292 -13.597 1.00 74.19 173 MET A C 1
ATOM 1366 O O . MET A 1 173 ? 5.849 17.193 -14.240 1.00 74.19 173 MET A O 1
ATOM 1370 N N . TYR A 1 174 ? 7.614 16.404 -13.090 1.00 72.94 174 TYR A N 1
ATOM 1371 C CA . TYR A 1 174 ? 8.387 17.645 -13.105 1.00 72.94 174 TYR A CA 1
ATOM 1372 C C . TYR A 1 174 ? 9.584 17.633 -14.071 1.00 72.94 174 TYR A C 1
ATOM 1374 O O . 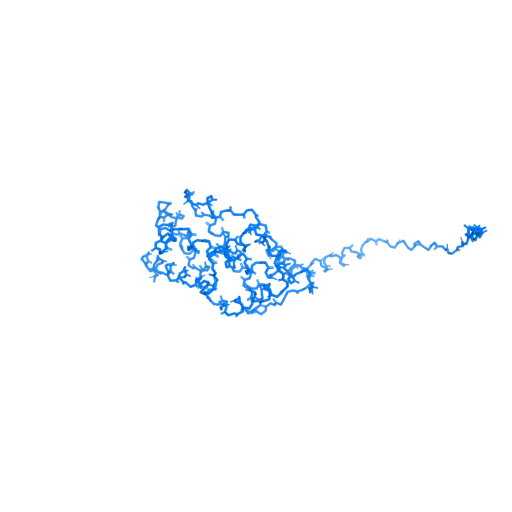TYR A 1 174 ? 10.138 18.702 -14.317 1.00 72.94 174 TYR A O 1
ATOM 1382 N N . ALA A 1 175 ? 9.970 16.493 -14.661 1.00 66.62 175 ALA A N 1
ATOM 1383 C CA . ALA A 1 175 ? 10.987 16.422 -15.721 1.00 66.62 175 ALA A CA 1
ATOM 1384 C C . ALA A 1 175 ? 10.735 17.395 -16.884 1.00 66.62 175 ALA A C 1
ATOM 1386 O O . ALA A 1 175 ? 11.669 18.122 -17.213 1.00 66.62 175 ALA A O 1
ATOM 1387 N N . PRO A 1 176 ? 9.519 17.510 -17.463 1.00 62.19 176 PRO A N 1
ATOM 1388 C CA . PRO A 1 176 ? 9.303 18.452 -18.564 1.00 62.19 176 PRO A CA 1
ATOM 1389 C C . PRO A 1 176 ? 9.545 19.914 -18.153 1.00 62.19 176 PRO A C 1
ATOM 1391 O O . PRO A 1 176 ? 10.087 20.693 -18.929 1.00 62.19 176 PRO A O 1
ATOM 1394 N N . VAL A 1 177 ? 9.230 20.274 -16.905 1.00 60.75 177 VAL A N 1
ATOM 1395 C CA . VAL A 1 177 ? 9.445 21.628 -16.367 1.00 60.75 177 VAL A CA 1
ATOM 1396 C C . VAL A 1 177 ? 10.927 21.878 -16.061 1.00 60.75 177 VAL A C 1
ATOM 1398 O O . VAL A 1 177 ? 11.438 22.973 -16.289 1.00 60.75 177 VAL A O 1
ATOM 1401 N N . LEU A 1 178 ? 11.636 20.865 -15.558 1.00 58.75 178 LEU A N 1
ATOM 1402 C CA . LEU A 1 178 ? 13.065 20.940 -15.250 1.00 58.75 178 LEU A CA 1
ATOM 1403 C C . LEU A 1 178 ? 13.932 20.985 -16.513 1.00 58.75 178 LEU A C 1
ATOM 1405 O O . LEU A 1 178 ? 14.901 21.739 -16.530 1.00 58.75 178 LEU A O 1
ATOM 1409 N N . ASP A 1 179 ? 13.570 20.255 -17.568 1.00 59.22 179 ASP A N 1
ATOM 1410 C CA . ASP A 1 179 ? 14.268 20.302 -18.857 1.00 59.22 179 ASP A CA 1
ATOM 1411 C C . ASP A 1 179 ? 14.032 21.639 -19.580 1.00 59.22 179 ASP A C 1
ATOM 1413 O O . ASP A 1 179 ? 14.966 22.202 -20.160 1.00 59.22 179 ASP A O 1
ATOM 1417 N N . GLU A 1 180 ? 12.834 22.227 -19.477 1.00 56.75 180 GLU A N 1
ATOM 1418 C CA . GLU A 1 180 ? 12.563 23.600 -19.935 1.00 56.75 180 GLU A CA 1
ATOM 1419 C C . GLU A 1 180 ? 13.337 24.657 -19.122 1.00 56.75 180 GLU A C 1
ATOM 1421 O O . GLU A 1 180 ? 13.899 25.601 -19.684 1.00 56.75 180 GLU A O 1
ATOM 1426 N N . LEU A 1 181 ? 13.449 24.499 -17.800 1.00 57.25 181 LEU A N 1
ATOM 1427 C CA . LEU A 1 181 ? 14.255 25.380 -16.939 1.00 57.25 181 LEU A CA 1
ATOM 1428 C C . LEU A 1 181 ? 15.766 25.228 -17.185 1.00 57.25 181 LEU A C 1
ATOM 1430 O O . LEU A 1 181 ? 16.513 26.211 -17.152 1.00 57.25 181 LEU A O 1
ATOM 1434 N N . ALA A 1 182 ? 16.239 24.014 -17.461 1.00 57.88 182 ALA A N 1
ATOM 1435 C CA . ALA A 1 182 ? 17.632 23.732 -17.800 1.00 57.88 182 ALA A CA 1
ATOM 1436 C C . ALA A 1 182 ? 18.001 24.291 -19.182 1.00 57.88 182 ALA A C 1
ATOM 1438 O O . ALA A 1 182 ? 19.068 24.880 -19.352 1.00 57.88 182 ALA A O 1
ATOM 1439 N N . SER A 1 183 ? 17.104 24.187 -20.163 1.00 56.22 183 SER A N 1
ATOM 1440 C CA . SER A 1 183 ? 17.313 24.747 -21.504 1.00 56.22 183 SER A CA 1
ATOM 1441 C C . SER A 1 183 ? 17.195 26.277 -21.539 1.00 56.22 183 SER A C 1
ATOM 1443 O O . SER A 1 183 ? 17.958 26.931 -22.254 1.00 56.22 183 SER A O 1
ATOM 1445 N N . THR A 1 184 ? 16.344 26.882 -20.704 1.00 54.59 184 THR A N 1
ATOM 1446 C CA . THR A 1 184 ? 16.273 28.350 -20.549 1.00 54.59 184 THR A CA 1
ATOM 1447 C C . THR A 1 184 ? 17.442 28.936 -19.745 1.00 54.59 184 THR A C 1
ATOM 1449 O O . THR A 1 184 ? 17.882 30.051 -20.035 1.00 54.59 184 THR A O 1
ATOM 1452 N N . SER A 1 185 ? 18.017 28.192 -18.793 1.00 53.12 185 SER A N 1
ATOM 1453 C CA . SER A 1 185 ? 19.228 28.601 -18.055 1.00 53.12 185 SER A CA 1
ATOM 1454 C C . SER A 1 185 ? 20.535 28.337 -18.821 1.00 53.12 185 SER A C 1
ATOM 1456 O O . SER A 1 185 ? 21.485 29.115 -18.692 1.00 53.12 185 SER A O 1
ATOM 1458 N N . ALA A 1 186 ? 20.575 27.336 -19.707 1.00 49.91 186 ALA A N 1
ATOM 1459 C CA . ALA A 1 186 ? 21.695 27.100 -20.625 1.00 49.91 186 ALA A CA 1
ATOM 1460 C C . ALA A 1 186 ? 21.811 28.164 -21.738 1.00 49.91 186 ALA A C 1
ATOM 1462 O O . ALA A 1 186 ? 22.885 28.336 -22.312 1.00 49.91 186 ALA A O 1
ATOM 1463 N N . GLY A 1 187 ? 20.753 28.940 -22.001 1.00 43.12 187 GLY A N 1
ATOM 1464 C CA . GLY A 1 187 ? 20.758 30.051 -22.963 1.00 43.12 187 GLY A CA 1
ATOM 1465 C C . GLY A 1 187 ? 21.502 31.319 -22.511 1.00 43.12 187 GLY A C 1
ATOM 1466 O O . GLY A 1 187 ? 21.642 32.250 -23.303 1.00 43.12 187 GLY A O 1
ATOM 1467 N N . ARG A 1 188 ? 21.984 31.389 -21.258 1.00 46.22 188 ARG A N 1
ATOM 1468 C CA . ARG A 1 188 ? 22.694 32.567 -20.706 1.00 46.22 188 ARG A CA 1
ATOM 1469 C C . ARG A 1 188 ? 24.158 32.333 -20.321 1.00 46.22 188 ARG A C 1
ATOM 1471 O O . ARG A 1 188 ? 24.844 33.302 -20.004 1.00 46.22 188 ARG A O 1
ATOM 1478 N N . SER A 1 189 ? 24.664 31.101 -20.383 1.00 43.41 189 SER A N 1
ATOM 1479 C CA . SER A 1 189 ? 26.087 30.822 -20.152 1.00 43.41 189 SER A CA 1
ATOM 1480 C C . SER A 1 189 ? 26.843 30.868 -21.477 1.00 43.41 189 SER A C 1
ATOM 1482 O O . SER A 1 189 ? 26.644 30.040 -22.363 1.00 43.41 189 SER A O 1
ATOM 1484 N N . GLY A 1 190 ? 27.653 31.912 -21.627 1.00 39.91 190 GLY A N 1
ATOM 1485 C CA . GLY A 1 190 ? 28.334 32.277 -22.857 1.00 39.91 190 GLY A CA 1
ATOM 1486 C C . GLY A 1 190 ? 29.173 31.165 -23.482 1.00 39.91 190 GLY A C 1
ATOM 1487 O O . GLY A 1 190 ? 29.820 30.354 -22.822 1.00 39.91 190 GLY A O 1
ATOM 1488 N N . GLN A 1 191 ? 29.194 31.209 -24.811 1.00 50.25 191 GLN A N 1
ATOM 1489 C CA . GLN A 1 191 ? 30.167 30.559 -25.673 1.00 50.25 191 GLN A CA 1
ATOM 1490 C C . GLN A 1 191 ? 31.574 30.537 -25.059 1.00 50.25 191 GLN A C 1
ATOM 1492 O O . GLN A 1 191 ? 32.197 31.573 -24.845 1.00 50.25 191 GLN A O 1
ATOM 1497 N N . THR A 1 192 ? 32.157 29.349 -24.936 1.00 37.78 192 THR A N 1
ATOM 1498 C CA . THR A 1 192 ? 33.591 29.189 -25.193 1.00 37.78 192 THR A CA 1
ATOM 1499 C C . THR A 1 192 ? 33.837 27.845 -25.866 1.00 37.78 192 THR A C 1
ATOM 1501 O O . THR A 1 192 ? 34.040 26.810 -25.240 1.00 37.78 192 THR A O 1
ATOM 1504 N N . LYS A 1 193 ? 33.829 27.879 -27.204 1.00 49.56 193 LYS A N 1
ATOM 1505 C CA . LYS A 1 193 ? 34.482 26.873 -28.046 1.00 49.56 193 LYS A CA 1
ATOM 1506 C C . LYS A 1 193 ? 35.944 26.761 -27.603 1.00 49.56 193 LYS A C 1
ATOM 1508 O O . LYS A 1 193 ? 36.743 27.623 -27.962 1.00 49.56 193 LYS A O 1
ATOM 1513 N N . ARG A 1 194 ? 36.331 25.684 -26.914 1.00 42.03 194 ARG A N 1
ATOM 1514 C CA . ARG A 1 194 ? 37.744 25.289 -26.837 1.00 42.03 194 ARG A CA 1
ATOM 1515 C C . ARG A 1 194 ? 37.991 24.090 -27.741 1.00 42.03 194 ARG A C 1
ATOM 1517 O O . ARG A 1 194 ? 37.854 22.934 -27.370 1.00 42.03 194 ARG A O 1
ATOM 1524 N N . LYS A 1 195 ? 38.352 24.438 -28.972 1.00 50.09 195 LYS A N 1
ATOM 1525 C CA . LYS A 1 195 ? 39.035 23.597 -29.950 1.00 50.09 195 LYS A CA 1
ATOM 1526 C C . LYS A 1 195 ? 40.380 23.189 -29.330 1.00 50.09 195 LYS A C 1
ATOM 1528 O O . LYS A 1 195 ? 41.208 24.066 -29.095 1.00 50.09 195 LYS A O 1
ATOM 1533 N N . GLN A 1 196 ? 40.619 21.906 -29.068 1.00 42.56 196 GLN A N 1
ATOM 1534 C CA . GLN A 1 196 ? 41.986 21.402 -28.924 1.00 42.56 196 GLN A CA 1
ATOM 1535 C C . GLN A 1 196 ? 42.209 20.198 -29.826 1.00 42.56 196 GLN A C 1
ATOM 1537 O O . GLN A 1 196 ? 41.367 19.319 -29.984 1.00 42.56 196 GLN A O 1
ATOM 1542 N N . ALA A 1 197 ? 43.328 20.306 -30.525 1.00 36.97 197 ALA A N 1
ATOM 1543 C CA . ALA A 1 197 ? 43.672 19.613 -31.736 1.00 36.97 197 ALA A CA 1
ATOM 1544 C C . ALA A 1 197 ? 44.444 18.319 -31.461 1.00 36.97 197 ALA A C 1
ATOM 1546 O O . ALA A 1 197 ? 45.162 18.181 -30.477 1.00 36.97 197 ALA A O 1
ATOM 1547 N N . LYS A 1 198 ? 44.307 17.421 -32.431 1.00 39.09 198 LYS A N 1
ATOM 1548 C CA . LYS A 1 198 ? 45.207 16.328 -32.810 1.00 39.09 198 LYS A CA 1
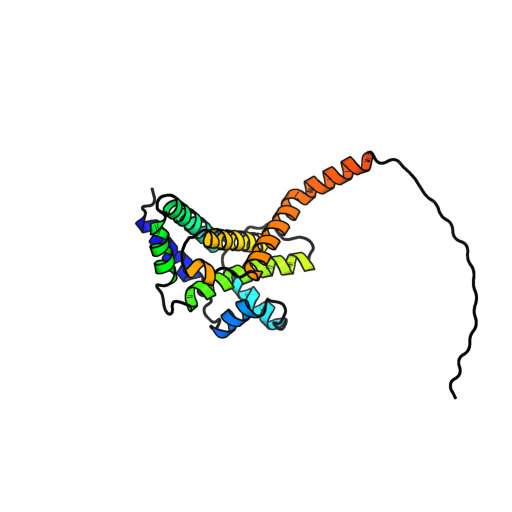ATOM 1549 C C . LYS A 1 198 ? 46.699 16.728 -32.765 1.00 39.09 198 LYS A C 1
ATOM 1551 O O . LYS A 1 198 ? 47.046 17.719 -33.400 1.00 39.09 198 LYS A O 1
ATOM 1556 N N . ALA A 1 199 ? 47.539 15.900 -32.129 1.00 36.62 199 ALA A N 1
ATOM 1557 C CA . ALA A 1 199 ? 48.917 15.509 -32.516 1.00 36.62 199 ALA A CA 1
ATOM 1558 C C . ALA A 1 199 ? 49.511 14.613 -31.396 1.00 36.62 199 ALA A C 1
ATOM 1560 O O . ALA A 1 199 ? 49.756 15.084 -30.294 1.00 36.62 199 ALA A O 1
ATOM 1561 N N . SER A 1 200 ? 49.470 13.281 -31.530 1.00 37.53 200 SER A N 1
ATOM 1562 C CA . SER A 1 200 ? 50.574 12.401 -31.977 1.00 37.53 200 SER A CA 1
ATOM 1563 C C . SER A 1 200 ? 51.781 12.327 -31.031 1.00 37.53 200 SER A C 1
ATOM 1565 O O . SER A 1 200 ? 52.487 13.317 -30.898 1.00 37.53 200 SER A O 1
ATOM 1567 N N . THR A 1 201 ? 52.096 11.136 -30.501 1.00 36.44 201 THR A N 1
ATOM 1568 C CA . THR A 1 201 ? 53.449 10.536 -30.575 1.00 36.44 201 THR A CA 1
ATOM 1569 C C . THR A 1 201 ? 53.377 9.030 -30.298 1.00 36.44 201 THR A C 1
ATOM 1571 O O . THR A 1 201 ? 53.051 8.578 -29.206 1.00 36.44 201 THR A O 1
ATOM 1574 N N . THR A 1 202 ? 53.699 8.277 -31.341 1.00 38.16 202 THR A N 1
ATOM 1575 C CA . THR A 1 202 ? 54.058 6.862 -31.388 1.00 38.16 202 THR A CA 1
ATOM 1576 C C . THR A 1 202 ? 55.296 6.563 -30.536 1.00 38.16 202 THR A C 1
ATOM 1578 O O . THR A 1 202 ? 56.311 7.239 -30.696 1.00 38.16 202 THR A O 1
ATOM 1581 N N . ARG A 1 203 ? 55.292 5.477 -29.750 1.00 35.16 203 ARG A N 1
ATOM 1582 C CA . ARG A 1 203 ? 56.505 4.662 -29.566 1.00 35.16 203 ARG A CA 1
ATOM 1583 C C . ARG A 1 203 ? 56.154 3.195 -29.307 1.00 35.16 203 ARG A C 1
ATOM 1585 O O . ARG A 1 203 ? 55.575 2.848 -28.287 1.00 35.16 203 ARG A O 1
ATOM 1592 N N . VAL A 1 204 ? 56.503 2.379 -30.296 1.00 37.66 204 VAL A N 1
ATOM 1593 C CA . VAL A 1 204 ? 56.529 0.913 -30.303 1.00 37.66 204 VAL A CA 1
ATOM 1594 C C . VAL A 1 204 ? 57.823 0.434 -29.639 1.00 37.66 204 VAL A C 1
ATOM 1596 O O . VAL A 1 204 ? 58.866 1.040 -29.879 1.00 37.66 204 VAL A O 1
ATOM 1599 N N . LEU A 1 205 ? 57.736 -0.641 -28.849 1.00 38.56 205 LEU A N 1
ATOM 1600 C CA . LEU A 1 205 ? 58.766 -1.653 -28.525 1.00 38.56 205 LEU A CA 1
ATOM 1601 C C . LEU A 1 205 ? 58.055 -2.664 -27.596 1.00 38.56 205 LEU A C 1
ATOM 1603 O O . LEU A 1 205 ? 57.767 -2.321 -26.457 1.00 38.56 205 LEU A O 1
ATOM 1607 N N . SER A 1 206 ? 57.462 -3.771 -28.055 1.00 37.84 206 SER A N 1
ATOM 1608 C CA . SER A 1 206 ? 58.043 -5.004 -28.620 1.00 37.84 206 SER A CA 1
ATOM 1609 C C . SER A 1 206 ? 59.101 -5.650 -27.725 1.00 37.84 206 SER A C 1
ATOM 1611 O O . SER A 1 206 ? 60.284 -5.404 -27.926 1.00 37.84 206 SER A O 1
ATOM 1613 N N . THR A 1 207 ? 58.657 -6.544 -26.833 1.00 41.00 207 THR A N 1
ATOM 1614 C CA . THR A 1 207 ? 59.366 -7.803 -26.545 1.00 41.00 207 THR A CA 1
ATOM 1615 C C . THR A 1 207 ? 58.355 -8.867 -26.112 1.00 41.00 207 THR A C 1
ATOM 1617 O O . THR A 1 207 ? 57.852 -8.848 -24.992 1.00 41.00 207 THR A O 1
ATOM 1620 N N . GLU A 1 208 ? 58.040 -9.781 -27.027 1.00 41.78 208 GLU A N 1
ATOM 1621 C CA . GLU A 1 208 ? 57.573 -11.123 -26.687 1.00 41.78 208 GLU A CA 1
ATOM 1622 C C . GLU A 1 208 ? 58.782 -11.942 -26.216 1.00 41.78 208 GLU A C 1
ATOM 1624 O O . GLU A 1 208 ? 59.855 -11.849 -26.814 1.00 41.78 208 GLU A O 1
ATOM 1629 N N . LEU A 1 209 ? 58.614 -12.760 -25.177 1.00 37.75 209 LEU A N 1
ATOM 1630 C CA . LEU A 1 209 ? 59.480 -13.913 -24.943 1.00 37.75 209 LEU A CA 1
ATOM 1631 C C . LEU A 1 209 ? 58.643 -15.043 -24.333 1.00 37.75 209 LEU A C 1
ATOM 1633 O O . LEU A 1 209 ? 58.321 -15.034 -23.146 1.00 37.75 209 LEU A O 1
ATOM 1637 N N . ALA A 1 210 ? 58.288 -15.998 -25.187 1.00 34.72 210 ALA A N 1
ATOM 1638 C CA . ALA A 1 210 ? 57.862 -17.338 -24.827 1.00 34.72 210 ALA A CA 1
ATOM 1639 C C . ALA A 1 210 ? 58.662 -18.310 -25.701 1.00 34.72 210 ALA A C 1
ATOM 1641 O O . ALA A 1 210 ? 58.423 -18.368 -26.903 1.00 34.72 210 ALA A O 1
ATOM 1642 N N . THR A 1 211 ? 59.638 -18.978 -25.084 1.00 42.03 211 THR A N 1
ATOM 1643 C CA . THR A 1 211 ? 60.004 -20.407 -25.194 1.00 42.03 211 THR A CA 1
ATOM 1644 C C . THR A 1 211 ? 61.183 -20.657 -24.271 1.00 42.03 211 THR A C 1
ATOM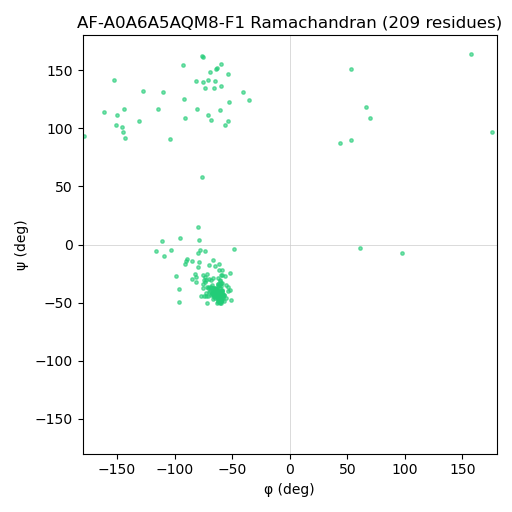 1646 O O . THR A 1 211 ? 62.163 -19.884 -24.381 1.00 42.03 211 THR A O 1
#

Nearest PDB structures (foldseek):
  5moc-assembly1_A  TM=3.179E-01  e=4.272E+00  Homo sapiens
  3smk-assembly1_A-2  TM=2.749E-01  e=4.272E+00  Homo sapiens
  6qzr-assembly2_D-3  TM=2.910E-01  e=5.691E+00  Homo sapiens

Foldseek 3Di:
DDDPVNLLVLLLVLLVVLPPPPQDVVNLCCLQPVPPPPDDPVVLVVLVVSVLVVALVSLVSLLVSLVVQLVVCVVPVVCLVSVLCSQCVDDHNPRRLSSLLSSLLSLLSVVVVCCVPPVAWDDDSSTSLSSNQSSLSSLVSLCSRDDPCSVVSDDPVSPVSSVVSVVNVCCRVCVVVVVVVVVVVVVPDDDDDDDDDDDDDDDDDDDDDDD

Solvent-accessible surface area (backbone atoms only — not comparable to full-atom values): 12408 Å² total; per-residue (Å²): 131,86,52,75,67,56,52,56,56,48,43,48,53,48,56,68,66,43,64,58,82,91,61,49,73,66,53,46,48,44,56,69,66,56,47,88,78,72,57,56,72,69,58,51,51,56,58,51,51,58,52,72,71,53,56,46,70,56,45,53,50,39,36,54,42,51,52,52,50,50,55,51,24,75,76,39,63,77,49,28,55,58,54,53,48,57,53,38,68,55,81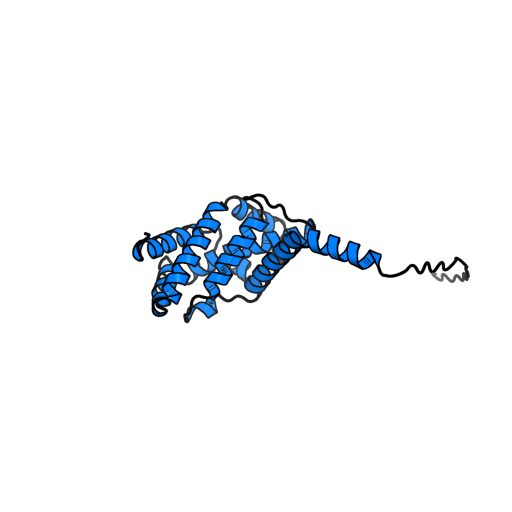,56,62,66,53,46,53,49,37,43,50,35,54,32,41,52,33,19,48,53,32,60,51,43,53,73,72,63,78,60,73,60,84,50,77,84,20,55,45,48,41,10,47,39,27,31,49,40,53,55,56,54,70,70,44,67,59,86,67,41,66,80,68,66,43,75,64,55,51,50,36,33,51,49,39,53,49,52,50,48,48,63,74,41,42,68,59,49,54,51,50,49,56,62,56,57,73,70,64,75,90,77,89,77,86,80,82,92,80,90,83,90,83,90,81,90,80,89,87,88,134